Protein AF-A0A452RGY3-F1 (afdb_monomer_lite)

Structure (mmCIF, N/CA/C/O backbone):
data_AF-A0A452RGY3-F1
#
_entry.id   AF-A0A452RGY3-F1
#
loop_
_atom_site.group_PDB
_atom_site.id
_atom_site.type_symbol
_atom_site.label_atom_id
_atom_site.label_alt_id
_atom_site.label_comp_id
_atom_site.label_asym_id
_atom_site.label_entity_id
_atom_site.label_seq_id
_atom_site.pdbx_PDB_ins_code
_atom_site.Cartn_x
_atom_site.Cartn_y
_atom_site.Cartn_z
_atom_site.occupancy
_atom_site.B_iso_or_equiv
_atom_site.auth_seq_id
_atom_site.auth_comp_id
_atom_site.auth_asym_id
_atom_site.auth_atom_id
_atom_site.pdbx_PDB_model_num
ATOM 1 N N . GLN A 1 1 ? 30.856 0.165 -19.498 1.00 47.06 1 GLN A N 1
ATOM 2 C CA . GLN A 1 1 ? 30.185 1.259 -18.761 1.00 47.06 1 GLN A CA 1
ATOM 3 C C . GLN A 1 1 ? 28.660 1.082 -18.684 1.00 47.06 1 GLN A C 1
ATOM 5 O O . GLN A 1 1 ? 28.134 1.221 -17.591 1.00 47.06 1 GLN A O 1
ATOM 10 N N . ALA A 1 2 ? 27.947 0.665 -19.744 1.00 47.44 2 ALA A N 1
ATOM 11 C CA . ALA A 1 2 ? 26.484 0.455 -19.688 1.00 47.44 2 ALA A CA 1
ATOM 12 C C . ALA A 1 2 ? 26.002 -0.658 -18.718 1.00 47.44 2 ALA A C 1
ATOM 14 O O . ALA A 1 2 ? 25.021 -0.466 -18.007 1.00 47.44 2 ALA A O 1
ATOM 15 N N . LYS A 1 3 ? 26.720 -1.792 -18.615 1.00 45.31 3 LYS A N 1
ATOM 16 C CA . LYS A 1 3 ? 26.399 -2.868 -17.644 1.00 45.31 3 LYS A CA 1
ATOM 17 C C . LYS A 1 3 ? 26.509 -2.417 -16.181 1.00 45.31 3 LYS A C 1
ATOM 19 O O . LYS A 1 3 ? 25.744 -2.870 -15.339 1.00 45.31 3 LYS A O 1
ATOM 24 N N . THR A 1 4 ? 27.448 -1.521 -15.886 1.00 49.28 4 THR A N 1
ATOM 25 C CA . THR A 1 4 ? 27.692 -1.009 -14.532 1.00 49.28 4 THR A CA 1
ATOM 26 C C . THR A 1 4 ? 26.588 -0.039 -14.100 1.00 49.28 4 THR A C 1
ATOM 28 O O . THR A 1 4 ? 26.144 -0.099 -12.961 1.00 49.28 4 THR A O 1
ATOM 31 N N . ALA A 1 5 ? 26.081 0.784 -15.026 1.00 51.59 5 ALA A N 1
ATOM 32 C CA . ALA A 1 5 ? 24.964 1.697 -14.775 1.00 51.59 5 ALA A CA 1
ATOM 33 C C . ALA A 1 5 ? 23.624 0.959 -14.568 1.00 51.59 5 ALA A C 1
ATOM 35 O O . ALA A 1 5 ? 22.873 1.302 -13.662 1.00 51.59 5 ALA A O 1
ATOM 36 N N . GLN A 1 6 ? 23.353 -0.104 -15.340 1.00 51.44 6 GLN A N 1
ATOM 37 C CA . GLN A 1 6 ? 22.167 -0.955 -15.138 1.00 51.44 6 GLN A CA 1
ATOM 38 C C . GLN A 1 6 ? 22.190 -1.693 -13.794 1.00 51.44 6 GLN A C 1
ATOM 40 O O . GLN A 1 6 ? 21.166 -1.792 -13.126 1.00 51.44 6 GLN A O 1
ATOM 45 N N . SER A 1 7 ? 23.362 -2.186 -13.380 1.00 52.59 7 SER A N 1
ATOM 46 C CA . SER A 1 7 ? 23.523 -2.837 -12.077 1.00 52.59 7 SER A CA 1
ATOM 47 C C . SER A 1 7 ? 23.377 -1.861 -10.905 1.00 52.59 7 SER A C 1
ATOM 49 O O . SER A 1 7 ? 22.951 -2.286 -9.837 1.00 52.59 7 SER A O 1
ATOM 51 N N . GLY A 1 8 ? 23.734 -0.585 -11.094 1.00 55.56 8 GLY A N 1
ATOM 52 C CA . GLY A 1 8 ? 23.538 0.471 -10.098 1.00 55.56 8 GLY A CA 1
ATOM 53 C C . GLY A 1 8 ? 22.064 0.834 -9.920 1.00 55.56 8 GLY A C 1
ATOM 54 O O . GLY A 1 8 ? 21.580 0.843 -8.798 1.00 55.56 8 GLY A O 1
ATOM 55 N N . ALA A 1 9 ? 21.328 1.014 -11.022 1.00 58.34 9 ALA A N 1
ATOM 56 C CA . ALA A 1 9 ? 19.897 1.331 -10.978 1.00 58.34 9 ALA A CA 1
ATOM 57 C C . ALA A 1 9 ? 19.040 0.194 -10.383 1.00 58.34 9 ALA A C 1
ATOM 59 O O . ALA A 1 9 ? 18.080 0.454 -9.668 1.00 58.34 9 ALA A O 1
ATOM 60 N N . LEU A 1 10 ? 19.398 -1.071 -10.637 1.00 57.03 10 LEU A N 1
ATOM 61 C CA . LEU A 1 10 ? 18.739 -2.227 -10.008 1.00 57.03 10 LEU A CA 1
ATOM 62 C C . LEU A 1 10 ? 19.031 -2.335 -8.503 1.00 57.03 10 LEU A C 1
ATOM 64 O O . LEU A 1 10 ? 18.173 -2.800 -7.756 1.00 57.03 10 LEU A O 1
ATOM 68 N N . ARG A 1 11 ? 20.223 -1.914 -8.059 1.00 62.19 11 ARG A N 1
ATOM 69 C CA . ARG A 1 11 ? 20.573 -1.855 -6.632 1.00 62.19 11 ARG A CA 1
ATOM 70 C C . ARG A 1 11 ? 19.780 -0.774 -5.904 1.00 62.19 11 ARG A C 1
ATOM 72 O O . ARG A 1 11 ? 19.218 -1.076 -4.862 1.00 62.19 11 ARG A O 1
ATOM 79 N N . ASP A 1 12 ? 19.669 0.413 -6.498 1.00 70.44 12 ASP A N 1
ATOM 80 C CA . ASP A 1 12 ? 18.907 1.538 -5.934 1.00 70.44 12 ASP A CA 1
ATOM 81 C C . ASP A 1 12 ? 17.432 1.173 -5.711 1.00 70.44 12 ASP A C 1
ATOM 83 O O . ASP A 1 12 ? 16.891 1.372 -4.630 1.00 70.44 12 ASP A O 1
ATOM 87 N N . VAL A 1 13 ? 16.790 0.544 -6.702 1.00 73.56 13 VAL A N 1
ATOM 88 C CA . VAL A 1 13 ? 15.379 0.129 -6.593 1.00 73.56 13 VAL A CA 1
ATOM 89 C C . VAL A 1 13 ? 15.190 -0.976 -5.545 1.00 73.56 13 VAL A C 1
ATOM 91 O O . VAL A 1 13 ? 14.201 -0.979 -4.817 1.00 73.56 13 VAL A O 1
ATOM 94 N N . SER A 1 14 ? 16.139 -1.910 -5.433 1.00 72.88 14 SER A N 1
ATOM 95 C CA . SER A 1 14 ? 16.078 -2.988 -4.437 1.00 72.88 14 SER A CA 1
ATOM 96 C C . SER A 1 14 ? 16.301 -2.489 -3.004 1.00 72.88 14 SER A C 1
ATOM 98 O O . SER A 1 14 ? 15.717 -3.042 -2.069 1.00 72.88 14 SER A O 1
ATOM 100 N N . GLU A 1 15 ? 17.156 -1.484 -2.817 1.00 80.69 15 GLU A N 1
ATOM 101 C CA . GLU A 1 15 ? 17.433 -0.869 -1.514 1.00 80.69 15 GLU A CA 1
ATOM 102 C C . GLU A 1 15 ? 16.273 0.037 -1.070 1.00 80.69 15 GLU A C 1
ATOM 104 O O . GLU A 1 15 ? 15.850 -0.045 0.085 1.00 80.69 15 GLU A O 1
ATOM 109 N N . GLU A 1 16 ? 15.688 0.811 -1.991 1.00 79.75 16 GLU A N 1
ATOM 110 C CA . GLU A 1 16 ? 14.479 1.614 -1.751 1.00 79.75 16 GLU A CA 1
ATOM 111 C C . GLU A 1 16 ? 13.291 0.724 -1.360 1.00 79.75 16 GLU A C 1
ATOM 113 O O . GLU A 1 16 ? 12.588 0.986 -0.384 1.00 79.75 16 GLU A O 1
ATOM 118 N N . LEU A 1 17 ? 13.119 -0.396 -2.064 1.00 77.31 17 LEU A N 1
ATOM 119 C CA . LEU A 1 17 ? 12.077 -1.364 -1.754 1.00 77.31 17 LEU A CA 1
ATOM 120 C C . LEU A 1 17 ? 12.266 -2.008 -0.373 1.00 77.31 17 LEU A C 1
ATOM 122 O O . LEU A 1 17 ? 11.305 -2.203 0.371 1.00 77.31 17 LEU A O 1
ATOM 126 N N . SER A 1 18 ? 13.508 -2.334 -0.018 1.00 80.62 18 SER A N 1
ATOM 127 C CA . SER A 1 18 ? 13.811 -2.906 1.296 1.00 80.62 18 SER A CA 1
ATOM 128 C C . SER A 1 18 ? 13.480 -1.915 2.414 1.00 80.62 18 SER A C 1
ATOM 130 O O . SER A 1 18 ? 12.874 -2.307 3.406 1.00 80.62 18 SER A O 1
ATOM 132 N N . ARG A 1 19 ? 13.775 -0.621 2.216 1.00 85.94 19 ARG A N 1
ATOM 133 C CA . ARG A 1 19 ? 13.362 0.453 3.134 1.00 85.94 19 ARG A CA 1
ATOM 134 C C . ARG A 1 19 ? 11.849 0.578 3.252 1.00 85.94 19 ARG A C 1
ATOM 136 O O . ARG A 1 19 ? 11.353 0.677 4.365 1.00 85.94 19 ARG A O 1
ATOM 143 N N . GLN A 1 20 ? 11.120 0.541 2.138 1.00 82.44 20 GLN A N 1
ATOM 144 C CA . GLN A 1 20 ? 9.656 0.620 2.164 1.00 82.44 20 GLN A CA 1
ATOM 145 C C . GLN A 1 20 ? 9.030 -0.559 2.915 1.00 82.44 20 GLN A C 1
ATOM 147 O O . GLN A 1 20 ? 8.103 -0.367 3.695 1.00 82.44 20 GLN A O 1
ATOM 152 N N . LEU A 1 21 ? 9.548 -1.776 2.731 1.00 82.44 21 LEU A N 1
ATOM 153 C CA . LEU A 1 21 ? 9.080 -2.951 3.471 1.00 82.44 21 LEU A CA 1
ATOM 154 C C . LEU A 1 21 ? 9.409 -2.862 4.966 1.00 82.44 21 LEU A C 1
ATOM 156 O O . LEU A 1 21 ? 8.594 -3.257 5.799 1.00 82.44 21 LEU A O 1
ATOM 160 N N . GLU A 1 22 ? 10.578 -2.329 5.310 1.00 83.62 22 GLU A N 1
ATOM 161 C CA . GLU A 1 22 ? 10.997 -2.156 6.698 1.00 83.62 22 GLU A CA 1
ATOM 162 C C . GLU A 1 22 ? 10.196 -1.059 7.417 1.00 83.62 22 GLU A C 1
ATOM 164 O O . GLU A 1 22 ? 9.826 -1.251 8.573 1.00 83.62 22 GLU A O 1
ATOM 169 N N . ASP A 1 23 ? 9.808 0.018 6.728 1.00 85.50 23 ASP A N 1
ATOM 170 C CA . ASP A 1 23 ? 8.899 1.046 7.259 1.00 85.50 23 ASP A CA 1
ATOM 171 C C . ASP A 1 23 ? 7.495 0.486 7.542 1.00 85.50 23 ASP A C 1
ATOM 173 O O . ASP A 1 23 ? 6.901 0.794 8.578 1.00 85.50 23 ASP A O 1
ATOM 177 N N . ILE A 1 24 ? 6.972 -0.386 6.672 1.00 80.81 24 ILE A N 1
ATOM 178 C CA . ILE A 1 24 ? 5.679 -1.063 6.888 1.00 80.81 24 ILE A CA 1
ATOM 179 C C . ILE A 1 24 ? 5.753 -1.958 8.122 1.00 80.81 24 ILE A C 1
ATOM 181 O O . ILE A 1 24 ? 4.893 -1.903 9.001 1.00 80.81 24 ILE A O 1
ATOM 185 N N . LEU A 1 25 ? 6.802 -2.773 8.212 1.00 81.00 25 LEU A N 1
ATOM 186 C CA . LEU A 1 25 ? 7.008 -3.652 9.357 1.00 81.00 25 LEU A CA 1
ATOM 187 C C . LEU A 1 25 ? 7.224 -2.842 10.643 1.00 81.00 25 LEU A C 1
ATOM 189 O O . LEU A 1 25 ? 6.670 -3.189 11.679 1.00 81.00 25 LEU A O 1
ATOM 193 N N . SER A 1 26 ? 7.956 -1.729 10.593 1.00 82.38 26 SER A N 1
ATOM 194 C CA . SER A 1 26 ? 8.182 -0.864 11.755 1.00 82.38 26 SER A CA 1
ATOM 195 C C . SER A 1 26 ? 6.893 -0.187 12.235 1.00 82.38 26 SER A C 1
ATOM 197 O O . SER A 1 26 ? 6.599 -0.192 13.429 1.00 82.38 26 SER A O 1
ATOM 199 N N . THR A 1 27 ? 6.074 0.320 11.312 1.00 80.25 27 THR A N 1
ATOM 200 C CA . THR A 1 27 ? 4.836 1.049 11.636 1.00 80.25 27 THR A CA 1
ATOM 201 C C . THR A 1 27 ? 3.789 0.155 12.302 1.00 80.25 27 THR A C 1
ATOM 203 O O . THR A 1 27 ? 3.041 0.621 13.157 1.00 80.25 27 THR A O 1
ATOM 206 N N . TYR A 1 28 ? 3.748 -1.133 11.947 1.00 69.44 28 TYR A N 1
ATOM 207 C CA . TYR A 1 28 ? 2.669 -2.030 12.370 1.00 69.44 28 TYR A CA 1
ATOM 208 C C . TYR A 1 28 ? 3.110 -3.213 13.251 1.00 69.44 28 TYR A C 1
ATOM 210 O O . TYR A 1 28 ? 2.257 -3.836 13.881 1.00 69.44 28 TYR A O 1
ATOM 218 N N . CYS A 1 29 ? 4.407 -3.539 13.351 1.00 65.19 29 CYS A N 1
ATOM 219 C CA . CYS A 1 29 ? 4.897 -4.610 14.237 1.00 65.19 29 CYS A CA 1
ATOM 220 C C . CYS A 1 29 ? 5.404 -4.118 15.603 1.00 65.19 29 CYS A C 1
ATOM 222 O O . CYS A 1 29 ? 5.557 -4.940 16.507 1.00 65.19 29 CYS A O 1
ATOM 224 N N . VAL A 1 30 ? 5.645 -2.815 15.799 1.00 58.59 30 VAL A N 1
ATOM 225 C CA . VAL A 1 30 ? 6.186 -2.294 17.073 1.00 58.59 30 VAL A CA 1
ATOM 226 C C . VAL A 1 30 ? 5.147 -2.319 18.210 1.00 58.59 30 VAL A C 1
ATOM 228 O O . VAL A 1 30 ? 5.522 -2.486 19.372 1.00 58.59 30 VAL A O 1
ATOM 231 N N . ASP A 1 31 ? 3.849 -2.297 17.897 1.00 52.19 31 ASP A N 1
ATOM 232 C CA . ASP A 1 31 ? 2.783 -2.274 18.912 1.00 52.19 31 ASP A CA 1
ATOM 233 C C . ASP A 1 31 ? 2.404 -3.658 19.479 1.00 52.19 31 ASP A C 1
ATOM 235 O O . ASP A 1 31 ? 1.754 -3.743 20.522 1.00 52.19 31 ASP A O 1
ATOM 239 N N . ASN A 1 32 ? 2.847 -4.761 18.862 1.00 53.22 32 ASN A N 1
ATOM 240 C CA . ASN A 1 32 ? 2.452 -6.118 19.275 1.00 53.22 32 ASN A CA 1
ATOM 241 C C . ASN A 1 32 ? 3.209 -6.675 20.497 1.00 53.22 32 ASN A C 1
ATOM 243 O O . ASN A 1 32 ? 2.868 -7.753 20.978 1.00 53.22 32 ASN A O 1
ATOM 247 N N . ASN A 1 33 ? 4.204 -5.961 21.038 1.00 48.12 33 ASN A N 1
ATOM 248 C CA . ASN A 1 33 ? 4.984 -6.424 22.199 1.00 48.12 33 ASN A CA 1
ATOM 249 C C . ASN A 1 33 ? 4.502 -5.879 23.560 1.00 48.12 33 ASN A C 1
ATOM 251 O O . ASN A 1 33 ? 5.133 -6.148 24.582 1.00 48.12 33 ASN A O 1
ATOM 255 N N . GLN A 1 34 ? 3.381 -5.148 23.610 1.00 49.19 34 GLN A N 1
ATOM 256 C CA . GLN A 1 34 ? 2.723 -4.721 24.858 1.00 49.19 34 GLN A CA 1
ATOM 257 C C . GLN A 1 34 ? 1.298 -5.290 24.975 1.00 49.19 34 GLN A C 1
ATOM 259 O O . GLN A 1 34 ? 0.340 -4.581 25.260 1.00 49.19 34 GLN A O 1
ATOM 264 N N . GLY A 1 35 ? 1.146 -6.598 24.777 1.00 40.09 35 GLY A N 1
ATOM 265 C CA . GLY A 1 35 ? -0.058 -7.351 25.137 1.00 40.09 35 GLY A CA 1
ATOM 266 C C . GLY A 1 35 ? 0.353 -8.598 25.913 1.00 40.09 35 GLY A C 1
ATOM 267 O O . GLY A 1 35 ? 1.206 -9.343 25.449 1.00 40.09 35 GLY A O 1
ATOM 268 N N . GLY A 1 36 ? -0.174 -8.763 27.128 1.00 34.62 36 GLY A N 1
ATOM 269 C CA . GLY A 1 36 ? 0.220 -9.785 28.106 1.00 34.62 36 GLY A CA 1
ATOM 270 C C . GLY A 1 36 ? 0.074 -11.253 27.658 1.00 34.62 36 GLY A C 1
ATOM 271 O O . GLY A 1 36 ? -0.388 -11.534 26.556 1.00 34.62 36 GLY A O 1
ATOM 272 N N . PRO A 1 37 ? 0.499 -12.197 28.523 1.00 47.12 37 PRO A N 1
ATOM 273 C CA . PRO A 1 37 ? 0.736 -13.592 28.166 1.00 47.12 37 PRO A CA 1
ATOM 274 C C . PRO A 1 37 ? -0.542 -14.287 27.696 1.00 47.12 37 PRO A C 1
ATOM 276 O O . PRO A 1 37 ? -1.615 -14.082 28.258 1.00 47.12 37 PRO A O 1
ATOM 279 N N . GLY A 1 38 ? -0.373 -15.090 26.647 1.00 49.44 38 GLY A N 1
ATOM 280 C CA . GLY A 1 38 ? -1.444 -15.641 25.837 1.00 49.44 38 GLY A CA 1
ATOM 281 C C . GLY A 1 38 ? -2.469 -16.495 26.573 1.00 49.44 38 GLY A C 1
ATOM 282 O O . GLY A 1 38 ? -2.171 -17.193 27.541 1.00 49.44 38 GLY A O 1
ATOM 283 N N . GLU A 1 39 ? -3.666 -16.493 26.000 1.00 37.72 39 GLU A N 1
ATOM 284 C CA . GLU A 1 39 ? -4.577 -17.623 26.067 1.00 37.72 39 GLU A CA 1
ATOM 285 C C . GLU A 1 39 ? -4.701 -18.207 24.658 1.00 37.72 39 GLU A C 1
ATOM 287 O O . GLU A 1 39 ? -5.302 -17.623 23.757 1.00 37.72 39 GLU A O 1
ATOM 292 N N . ASP A 1 40 ? -4.074 -19.371 24.487 1.00 45.34 40 ASP A N 1
ATOM 293 C CA . ASP A 1 40 ? -4.486 -20.383 23.522 1.00 45.34 40 ASP A CA 1
ATOM 294 C C . ASP A 1 40 ? -5.960 -20.727 23.774 1.00 45.34 40 ASP A C 1
ATOM 296 O O . ASP A 1 40 ? -6.342 -21.068 24.894 1.00 45.34 40 ASP A O 1
ATOM 300 N N . GLY A 1 41 ? -6.787 -20.675 22.732 1.00 36.53 41 GLY A N 1
ATOM 301 C CA . GLY A 1 41 ? -8.192 -21.059 22.850 1.00 36.53 41 GLY A CA 1
ATOM 302 C C . GLY A 1 41 ? -9.078 -20.538 21.730 1.00 36.53 41 GLY A C 1
ATOM 303 O O . GLY A 1 41 ? -10.115 -19.938 21.994 1.00 36.53 41 GLY A O 1
ATOM 304 N N . ALA A 1 42 ? -8.688 -20.756 20.473 1.00 45.56 42 ALA A N 1
ATOM 305 C CA . ALA A 1 42 ? -9.602 -20.579 19.353 1.00 45.56 42 ALA A CA 1
ATOM 306 C C . ALA A 1 42 ? -10.725 -21.626 19.448 1.00 45.56 42 ALA A C 1
ATOM 308 O O . ALA A 1 42 ? -10.539 -22.790 19.091 1.00 45.56 42 ALA A O 1
ATOM 309 N N . GLN A 1 43 ? -11.892 -21.208 19.930 1.00 40.06 43 GLN A N 1
ATOM 310 C CA . GLN A 1 43 ? -13.138 -21.941 19.757 1.00 40.06 43 GLN A CA 1
ATOM 311 C C . GLN A 1 43 ? -14.191 -20.961 19.235 1.00 40.06 43 GLN A C 1
ATOM 313 O O . GLN A 1 43 ? -14.502 -19.960 19.881 1.00 40.06 43 GLN A O 1
ATOM 318 N N . GLU A 1 44 ? -14.664 -21.222 18.013 1.00 45.12 44 GLU A N 1
ATOM 319 C CA . GLU A 1 44 ? -15.737 -20.478 17.349 1.00 45.12 44 GLU A CA 1
ATOM 320 C C . GLU A 1 44 ? -16.969 -20.341 18.259 1.00 45.12 44 GLU A C 1
ATOM 322 O O . GLU A 1 44 ? -17.382 -21.332 18.871 1.00 45.12 44 GLU A O 1
ATOM 327 N N . PRO A 1 45 ? -17.625 -19.168 18.314 1.00 41.34 45 PRO A N 1
ATOM 328 C CA . PRO A 1 45 ? -18.944 -19.075 18.904 1.00 41.34 45 PRO A CA 1
ATOM 329 C C . PRO A 1 45 ? -20.000 -19.395 17.838 1.00 41.34 45 PRO A C 1
ATOM 331 O O . PRO A 1 45 ? -20.262 -18.601 16.934 1.00 41.34 45 PRO A O 1
ATOM 334 N N . GLU A 1 46 ? -20.639 -20.556 17.978 1.00 40.00 46 GLU A N 1
ATOM 335 C CA . GLU A 1 46 ? -21.943 -20.820 17.364 1.00 40.00 46 GLU A CA 1
ATOM 336 C C . GLU A 1 46 ? -23.001 -19.797 17.840 1.00 40.00 46 GLU A C 1
ATOM 338 O O . GLU A 1 46 ? -22.929 -19.287 18.967 1.00 40.00 46 GLU A O 1
ATOM 343 N N . PRO A 1 47 ? -24.007 -19.482 17.004 1.00 45.56 47 PRO A N 1
ATOM 344 C CA . PRO A 1 47 ? -24.996 -18.455 17.304 1.00 45.56 47 PRO A CA 1
ATOM 345 C C . PRO A 1 47 ? -25.987 -18.921 18.387 1.00 45.56 47 PRO A C 1
ATOM 347 O O . PRO A 1 47 ? -26.435 -20.070 18.365 1.00 45.56 47 PRO A O 1
ATOM 350 N N . PRO A 1 48 ? -26.418 -18.045 19.317 1.00 43.75 48 PRO A N 1
ATOM 351 C CA . PRO A 1 48 ? -27.411 -18.429 20.304 1.00 43.75 48 PRO A CA 1
ATOM 352 C C . PRO A 1 48 ? -28.794 -18.519 19.650 1.00 43.75 48 PRO A C 1
ATOM 354 O O . PRO A 1 48 ? -29.304 -17.560 19.065 1.00 43.75 48 PRO A O 1
ATOM 357 N N . VAL A 1 49 ? -29.404 -19.693 19.793 1.00 39.00 49 VAL A N 1
ATOM 358 C CA . VAL A 1 49 ? -30.794 -19.981 19.440 1.00 39.00 49 VAL A CA 1
ATOM 359 C C . VAL A 1 49 ? -31.713 -19.048 20.227 1.00 39.00 49 VAL A C 1
ATOM 361 O O . VAL A 1 49 ? -31.787 -19.086 21.456 1.00 39.00 49 VAL A O 1
ATOM 364 N N . VAL A 1 50 ? -32.422 -18.200 19.488 1.00 43.88 50 VAL A N 1
ATOM 365 C CA . VAL A 1 50 ? -33.542 -17.398 19.974 1.00 43.88 50 VAL A CA 1
ATOM 366 C C . VAL A 1 50 ? -34.680 -18.349 20.327 1.00 43.88 50 VAL A C 1
ATOM 368 O O . VAL A 1 50 ? -35.304 -18.915 19.434 1.00 43.88 50 VAL A O 1
ATOM 371 N N . ASN A 1 51 ? -34.983 -18.487 21.616 1.00 35.16 51 ASN A N 1
ATOM 372 C CA . ASN A 1 51 ? -36.310 -18.904 22.049 1.00 35.16 51 ASN A CA 1
ATOM 373 C C . ASN A 1 51 ? -37.019 -17.674 22.604 1.00 35.16 51 ASN A C 1
ATOM 375 O O . ASN A 1 51 ? -36.645 -17.117 23.636 1.00 35.16 51 ASN A O 1
ATOM 379 N N . GLY A 1 52 ? -37.977 -17.198 21.814 1.00 39.78 52 GLY A N 1
ATOM 380 C CA . GLY A 1 52 ? -38.801 -16.055 22.135 1.00 39.78 52 GLY A CA 1
ATOM 381 C C . GLY A 1 52 ? -39.950 -16.445 23.046 1.00 39.78 52 GLY A C 1
ATOM 382 O O . GLY A 1 52 ? -40.632 -17.430 22.799 1.00 39.78 52 GLY A O 1
ATOM 383 N N . GLU A 1 53 ? -40.223 -15.583 24.014 1.00 34.12 53 GLU A N 1
ATOM 384 C CA . GLU A 1 53 ? -41.577 -15.359 24.496 1.00 34.12 53 GLU A CA 1
ATOM 385 C C . GLU A 1 53 ? -41.795 -13.846 24.516 1.00 34.12 53 GLU A C 1
ATOM 387 O O . GLU A 1 53 ? -41.134 -13.085 25.225 1.00 34.12 53 GLU A O 1
ATOM 392 N N . LYS A 1 54 ? -42.681 -13.407 23.625 1.00 36.34 54 LYS A N 1
ATOM 393 C CA . LYS A 1 54 ? -43.266 -12.071 23.579 1.00 36.34 54 LYS A CA 1
ATOM 394 C C . LYS A 1 54 ? -44.749 -12.248 23.882 1.00 36.34 54 LYS A C 1
ATOM 396 O O . LYS A 1 54 ? -45.312 -13.259 23.482 1.00 36.34 54 LYS A O 1
ATOM 401 N N . GLU A 1 55 ? -45.317 -11.201 24.479 1.00 35.94 55 GLU A N 1
ATOM 402 C CA . GLU A 1 55 ? -46.724 -10.935 24.832 1.00 35.94 55 GLU A CA 1
ATOM 403 C C . GLU A 1 55 ? -46.935 -10.905 26.355 1.00 35.94 55 GLU A C 1
ATOM 405 O O . GLU A 1 55 ? -46.441 -11.759 27.068 1.00 35.94 55 GLU A O 1
ATOM 410 N N . THR A 1 56 ? -47.615 -9.934 26.964 1.00 30.03 56 THR A N 1
ATOM 411 C CA . THR A 1 56 ? -48.416 -8.807 26.468 1.00 30.03 56 THR A CA 1
ATOM 412 C C . THR A 1 56 ? -48.537 -7.745 27.569 1.00 30.03 56 THR A C 1
ATOM 414 O O . THR A 1 56 ? -48.402 -7.998 28.761 1.00 30.03 56 THR A O 1
ATOM 417 N N . SER A 1 57 ? -48.805 -6.524 27.124 1.00 39.84 57 SER A N 1
ATOM 418 C CA . SER A 1 57 ? -49.211 -5.342 27.885 1.00 39.84 57 SER A CA 1
ATOM 419 C C . SER A 1 57 ? -50.464 -5.527 28.759 1.00 39.84 57 SER A C 1
ATOM 421 O O . SER A 1 57 ? -51.447 -6.064 28.251 1.00 39.84 57 SER A O 1
ATOM 423 N N . LYS A 1 58 ? -50.488 -4.918 29.960 1.00 36.28 58 LYS A N 1
ATOM 424 C CA . LYS A 1 58 ? -51.534 -4.011 30.522 1.00 36.28 58 LYS A CA 1
ATOM 425 C C . LYS A 1 58 ? -51.591 -4.068 32.062 1.00 36.28 58 LYS A C 1
ATOM 427 O O . LYS A 1 58 ? -51.531 -5.145 32.634 1.00 36.28 58 LYS A O 1
ATOM 432 N N . GLY A 1 59 ? -51.816 -2.907 32.689 1.00 30.28 59 GLY A N 1
ATOM 433 C CA . GLY A 1 59 ? -52.166 -2.741 34.114 1.00 30.28 59 GLY A CA 1
ATOM 434 C C . GLY A 1 59 ? -51.288 -1.686 34.794 1.00 30.28 59 GLY A C 1
ATOM 435 O O . GLY A 1 59 ? -50.201 -2.007 35.246 1.00 30.28 59 GLY A O 1
ATOM 436 N N . GLU A 1 60 ? -51.568 -0.401 34.565 1.00 34.44 60 GLU A N 1
ATOM 437 C CA . GLU A 1 60 ? -52.150 0.554 35.537 1.00 34.44 60 GLU A CA 1
ATOM 438 C C . GLU A 1 60 ? -51.161 1.137 36.577 1.00 34.44 60 GLU A C 1
ATOM 440 O O . GLU A 1 60 ? -50.361 0.410 37.160 1.00 34.44 60 GLU A O 1
ATOM 445 N N . PRO A 1 61 ? -51.195 2.465 36.819 1.00 39.91 61 PRO A N 1
ATOM 446 C CA . PRO A 1 61 ? -50.302 3.131 37.758 1.00 39.91 61 PRO A CA 1
ATOM 447 C C . PRO A 1 61 ? -50.824 2.982 39.194 1.00 39.91 61 PRO A C 1
ATOM 449 O O . PRO A 1 61 ? -51.823 3.591 39.578 1.00 39.91 61 PRO A O 1
ATOM 452 N N . GLY A 1 62 ? -50.122 2.186 40.001 1.00 31.80 62 GLY A N 1
ATOM 453 C CA . GLY A 1 62 ? -50.331 2.109 41.445 1.00 31.80 62 GLY A CA 1
ATOM 454 C C . GLY A 1 62 ? -49.957 3.429 42.116 1.00 31.80 62 GLY A C 1
ATOM 455 O O . GLY A 1 62 ? -48.792 3.816 42.168 1.00 31.80 62 GLY A O 1
ATOM 456 N N . THR A 1 63 ? -50.976 4.133 42.590 1.00 39.59 63 THR A N 1
ATOM 457 C CA . THR A 1 63 ? -50.903 5.313 43.448 1.00 39.59 63 THR A CA 1
ATOM 458 C C . THR A 1 63 ? -50.566 4.855 44.867 1.00 39.59 63 THR A C 1
ATOM 460 O O . THR A 1 63 ? -51.448 4.420 45.599 1.00 39.59 63 THR A O 1
ATOM 463 N N . ASP A 1 64 ? -49.302 4.961 45.277 1.00 34.69 64 ASP A N 1
ATOM 464 C CA . ASP A 1 64 ? -48.932 4.803 46.687 1.00 34.69 64 ASP A CA 1
ATOM 465 C C . ASP A 1 64 ? -49.127 6.141 47.415 1.00 34.69 64 ASP A C 1
ATOM 467 O O . ASP A 1 64 ? -48.208 6.939 47.613 1.00 34.69 64 ASP A O 1
ATOM 471 N N . GLU A 1 65 ? -50.381 6.392 47.805 1.00 35.16 65 GLU A N 1
ATOM 472 C CA . GLU A 1 65 ? -50.706 7.312 48.892 1.00 35.16 65 GLU A CA 1
ATOM 473 C C . GLU A 1 65 ? -50.040 6.799 50.178 1.00 35.16 65 GLU A C 1
ATOM 475 O O . GLU A 1 65 ? -50.524 5.873 50.833 1.00 35.16 65 GLU A O 1
ATOM 480 N N . ILE A 1 66 ? -48.952 7.449 50.594 1.00 40.75 66 ILE A N 1
ATOM 481 C CA . ILE A 1 66 ? -48.473 7.383 51.976 1.00 40.75 66 ILE A CA 1
ATOM 482 C C . ILE A 1 66 ? -49.516 8.107 52.834 1.00 40.75 66 ILE A C 1
ATOM 484 O O . ILE A 1 66 ? -49.413 9.302 53.114 1.00 40.75 66 ILE A O 1
ATOM 488 N N . ARG A 1 67 ? -50.559 7.380 53.243 1.00 36.94 67 ARG A N 1
ATOM 489 C CA . ARG A 1 67 ? -51.434 7.810 54.331 1.00 36.94 67 ARG A CA 1
ATOM 490 C C . ARG A 1 67 ? -50.657 7.662 55.627 1.00 36.94 67 ARG A C 1
ATOM 492 O O . ARG A 1 67 ? -50.497 6.566 56.159 1.00 36.94 67 ARG A O 1
ATOM 499 N N . ALA A 1 68 ? -50.169 8.797 56.116 1.00 38.06 68 ALA A N 1
ATOM 500 C CA . ALA A 1 68 ? -49.854 8.983 57.517 1.00 38.06 68 ALA A CA 1
ATOM 501 C C . ALA A 1 68 ? -51.063 8.511 58.338 1.00 38.06 68 ALA A C 1
ATOM 503 O O . ALA A 1 68 ? -52.148 9.086 58.256 1.00 38.06 68 ALA A O 1
ATOM 504 N N . ILE A 1 69 ? -50.888 7.415 59.076 1.00 39.34 69 ILE A N 1
ATOM 505 C CA . ILE A 1 69 ? -51.847 6.983 60.089 1.00 39.34 69 ILE A CA 1
ATOM 506 C C . ILE A 1 69 ? -51.606 7.907 61.274 1.00 39.34 69 ILE A C 1
ATOM 508 O O . ILE A 1 69 ? -50.792 7.623 62.152 1.00 39.34 69 ILE A O 1
ATOM 512 N N . ASP A 1 70 ? -52.241 9.069 61.190 1.00 36.03 70 ASP A N 1
ATOM 513 C CA . ASP A 1 70 ? -52.274 10.053 62.251 1.00 36.03 70 ASP A CA 1
ATOM 514 C C . ASP A 1 70 ? -53.196 9.568 63.375 1.00 36.03 70 ASP A C 1
ATOM 516 O O . ASP A 1 70 ? -54.123 8.772 63.187 1.00 36.03 70 ASP A O 1
ATOM 520 N N . GLU A 1 71 ? -52.843 10.006 64.567 1.00 46.34 71 GLU A N 1
ATOM 521 C CA . GLU A 1 71 ? -53.233 9.492 65.868 1.00 46.34 71 GLU A CA 1
ATOM 522 C C . GLU A 1 71 ? -54.752 9.297 66.043 1.00 46.34 71 GLU A C 1
ATOM 524 O O . GLU A 1 71 ? -55.552 10.233 65.992 1.00 46.34 71 GLU A O 1
ATOM 529 N N . VAL A 1 72 ? -55.168 8.060 66.348 1.00 42.00 72 VAL A N 1
ATOM 530 C CA . VAL A 1 72 ? -56.519 7.784 66.853 1.00 42.00 72 VAL A CA 1
ATOM 531 C C . VAL A 1 72 ? -56.648 8.415 68.236 1.00 42.00 72 VAL A C 1
ATOM 533 O O . VAL A 1 72 ? -56.096 7.933 69.226 1.00 42.00 72 VAL A O 1
ATOM 536 N N . GLY A 1 73 ? -57.402 9.512 68.278 1.00 43.22 73 GLY A N 1
ATOM 537 C CA . GLY A 1 73 ? -57.797 10.220 69.483 1.00 43.22 73 GLY A CA 1
ATOM 538 C C . GLY A 1 73 ? -58.560 9.330 70.463 1.00 43.22 73 GLY A C 1
ATOM 539 O O . GLY A 1 73 ? -59.774 9.157 70.367 1.00 43.22 73 GLY A O 1
ATOM 540 N N . ASP A 1 74 ? -57.859 8.844 71.484 1.00 42.19 74 ASP A N 1
ATOM 541 C CA . ASP A 1 74 ? -58.454 8.275 72.693 1.00 42.19 74 ASP A CA 1
ATOM 542 C C . ASP A 1 74 ? -58.727 9.386 73.719 1.00 42.19 74 ASP A C 1
ATOM 544 O O . ASP A 1 74 ? -58.026 9.545 74.719 1.00 42.19 74 ASP A O 1
ATOM 548 N N . ARG A 1 75 ? -59.726 10.236 73.452 1.00 51.56 75 ARG A N 1
ATOM 549 C CA . ARG A 1 75 ? -60.196 11.215 74.453 1.00 51.56 75 ARG A CA 1
ATOM 550 C C . ARG A 1 75 ? -61.683 11.161 74.784 1.00 51.56 75 ARG A C 1
ATOM 552 O O . ARG A 1 75 ? -62.081 11.845 75.722 1.00 51.56 75 ARG A O 1
ATOM 559 N N . ASP A 1 76 ? -62.491 10.315 74.135 1.00 47.78 76 ASP A N 1
ATOM 560 C CA . ASP A 1 76 ? -63.954 10.344 74.353 1.00 47.78 76 ASP A CA 1
ATOM 561 C C . ASP A 1 76 ? -64.603 9.049 74.883 1.00 47.78 76 ASP A C 1
ATOM 563 O O . ASP A 1 76 ? -65.786 9.033 75.221 1.00 47.78 76 ASP A O 1
ATOM 567 N N . HIS A 1 77 ? -63.838 7.970 75.087 1.00 48.59 77 HIS A N 1
ATOM 568 C CA . HIS A 1 77 ? -64.393 6.690 75.563 1.00 48.59 77 HIS A CA 1
ATOM 569 C C . HIS A 1 77 ? -64.513 6.559 77.094 1.00 48.59 77 HIS A C 1
ATOM 571 O O . HIS A 1 77 ? -65.155 5.626 77.582 1.00 48.59 77 HIS A O 1
ATOM 577 N N . ARG A 1 78 ? -63.977 7.501 77.887 1.00 49.19 78 ARG A N 1
ATOM 578 C CA . ARG A 1 78 ? -64.089 7.437 79.361 1.00 49.19 78 ARG A CA 1
ATOM 579 C C . ARG A 1 78 ? -65.509 7.697 79.884 1.00 49.19 78 ARG A C 1
ATOM 581 O O . ARG A 1 78 ? -65.942 7.039 80.828 1.00 49.19 78 ARG A O 1
ATOM 588 N N . ARG A 1 79 ? -66.263 8.615 79.266 1.00 47.94 79 ARG A N 1
ATOM 589 C CA . ARG A 1 79 ? -67.554 9.113 79.797 1.00 47.94 79 ARG A CA 1
ATOM 590 C C . ARG A 1 79 ? -68.728 8.106 79.733 1.00 47.94 79 ARG A C 1
ATOM 592 O O . ARG A 1 79 ? -69.526 8.076 80.673 1.00 47.94 79 ARG A O 1
ATOM 599 N N . PRO A 1 80 ? -68.877 7.248 78.700 1.00 51.28 80 PRO A N 1
ATOM 600 C CA . PRO A 1 80 ? -69.959 6.250 78.647 1.00 51.28 80 PRO A CA 1
ATOM 601 C C . PRO A 1 80 ? -69.735 5.031 79.558 1.00 51.28 80 PRO A C 1
ATOM 603 O O . PRO A 1 80 ? -70.695 4.379 79.982 1.00 51.28 80 PRO A O 1
ATOM 606 N N . GLN A 1 81 ? -68.476 4.707 79.864 1.00 54.22 81 GLN A N 1
ATOM 607 C CA . GLN A 1 81 ? -68.107 3.510 80.622 1.00 54.22 81 GLN A CA 1
ATOM 608 C C . GLN A 1 81 ? -68.417 3.656 82.122 1.00 54.22 81 GLN A C 1
ATOM 610 O O . GLN A 1 81 ? -68.859 2.696 82.757 1.00 54.22 81 GLN A O 1
ATOM 615 N N . GLU A 1 82 ? -68.272 4.860 82.680 1.00 54.88 82 GLU A N 1
ATOM 616 C CA . GLU A 1 82 ? -68.602 5.157 84.082 1.00 54.88 82 GLU A CA 1
ATOM 617 C C . GLU A 1 82 ? -70.109 5.019 84.364 1.00 54.88 82 GLU A C 1
ATOM 619 O O . GLU A 1 82 ? -70.503 4.414 85.364 1.00 54.88 82 GLU A O 1
ATOM 624 N N . LYS A 1 83 ? -70.970 5.449 83.426 1.00 57.56 83 LYS A N 1
ATOM 625 C CA . LYS A 1 83 ? -72.436 5.302 83.538 1.00 57.56 83 LYS A CA 1
ATOM 626 C C . LYS A 1 83 ? -72.906 3.839 83.517 1.00 57.56 83 LYS A C 1
ATOM 628 O O . LYS A 1 83 ? -73.910 3.518 84.154 1.00 57.56 83 LYS A O 1
ATOM 633 N N . LYS A 1 84 ? -72.208 2.940 82.807 1.00 59.47 84 LYS A N 1
ATOM 634 C CA . LYS A 1 84 ? -72.508 1.491 82.806 1.00 59.47 84 LYS A CA 1
ATOM 635 C C . LYS A 1 84 ? -72.048 0.802 84.096 1.00 59.47 84 LYS A C 1
ATOM 637 O O . LYS A 1 84 ? -72.788 -0.026 84.619 1.00 59.47 84 LYS A O 1
ATOM 642 N N . LYS A 1 85 ? -70.887 1.183 84.641 1.00 62.81 85 LYS A N 1
ATOM 643 C CA . LYS A 1 85 ? -70.374 0.660 85.922 1.00 62.81 85 LYS A CA 1
ATOM 644 C C . LYS A 1 85 ? -71.283 1.035 87.098 1.00 62.81 85 LYS A C 1
ATOM 646 O O . LYS A 1 85 ? -71.636 0.167 87.887 1.00 62.81 85 LYS A O 1
ATOM 651 N N . ALA A 1 86 ? -71.762 2.281 87.146 1.00 67.31 86 ALA A N 1
ATOM 652 C CA . ALA A 1 86 ? -72.696 2.742 88.180 1.00 67.31 86 ALA A CA 1
ATOM 653 C C . ALA A 1 86 ? -74.033 1.969 88.177 1.00 67.31 86 ALA A C 1
ATOM 655 O O . ALA A 1 86 ? -74.555 1.617 89.233 1.00 67.31 86 ALA A O 1
ATOM 656 N N . LYS A 1 87 ? -74.572 1.646 86.991 1.00 73.31 87 LYS A N 1
ATOM 657 C CA . LYS A 1 87 ? -75.799 0.837 86.854 1.00 73.31 87 LYS A CA 1
ATOM 658 C C . LYS A 1 87 ? -75.601 -0.644 87.212 1.00 73.31 87 LYS A C 1
ATOM 660 O O . LYS A 1 87 ? -76.555 -1.273 87.661 1.00 73.31 87 LYS A O 1
ATOM 665 N N . GLY A 1 88 ? -74.406 -1.202 87.004 1.00 76.00 88 GLY A N 1
ATOM 666 C CA . GLY A 1 88 ? -74.059 -2.571 87.412 1.00 76.00 88 GLY A CA 1
ATOM 667 C C . GLY A 1 88 ? -73.966 -2.715 88.932 1.00 76.00 88 GLY A C 1
ATOM 668 O O . GLY A 1 88 ? -74.621 -3.586 89.500 1.00 76.00 88 GLY A O 1
ATOM 669 N N . LEU A 1 89 ? -73.273 -1.775 89.584 1.00 78.94 89 LEU A N 1
ATOM 670 C CA . LEU A 1 89 ? -73.148 -1.716 91.045 1.00 78.94 89 LEU A CA 1
ATOM 671 C C . LEU A 1 89 ? -74.518 -1.654 91.741 1.00 78.94 89 LEU A C 1
ATOM 673 O O . LEU A 1 89 ? -74.750 -2.363 92.713 1.00 78.94 89 LEU A O 1
ATOM 677 N N . GLY A 1 90 ? -75.468 -0.871 91.212 1.00 79.88 90 GLY A N 1
ATOM 678 C CA . GLY A 1 90 ? -76.827 -0.792 91.769 1.00 79.88 90 GLY A CA 1
ATOM 679 C C . GLY A 1 90 ? -77.589 -2.129 91.773 1.00 79.88 90 GLY A C 1
ATOM 680 O O . GLY A 1 90 ? -78.349 -2.410 92.704 1.00 79.88 90 GLY A O 1
ATOM 681 N N . LYS A 1 91 ? -77.366 -2.986 90.765 1.00 86.38 91 LYS A N 1
ATOM 682 C CA . LYS A 1 91 ? -77.964 -4.332 90.702 1.00 86.38 91 LYS A CA 1
ATOM 683 C C . LYS A 1 91 ? -77.313 -5.291 91.700 1.00 86.38 91 LYS A C 1
ATOM 685 O O . LYS A 1 91 ? -78.029 -6.022 92.378 1.00 86.38 91 LYS A O 1
ATOM 690 N N . GLU A 1 92 ? -75.989 -5.251 91.836 1.00 83.75 92 GLU A N 1
ATOM 691 C CA . GLU A 1 92 ? -75.258 -6.060 92.825 1.00 83.75 92 GLU A CA 1
ATOM 692 C C . GLU A 1 92 ? -75.612 -5.686 94.266 1.00 83.75 92 GLU A C 1
ATOM 694 O O . GLU A 1 92 ? -75.819 -6.573 95.090 1.00 83.75 92 GLU A O 1
ATOM 699 N N . ILE A 1 93 ? -75.764 -4.391 94.562 1.00 85.00 93 ILE A N 1
ATOM 700 C CA . ILE A 1 93 ? -76.186 -3.909 95.887 1.00 85.00 93 ILE A CA 1
ATOM 701 C C . ILE A 1 93 ? -77.578 -4.447 96.237 1.00 85.00 93 ILE A C 1
ATOM 703 O O . ILE A 1 93 ? -77.804 -4.899 97.358 1.00 85.00 93 ILE A O 1
ATOM 707 N N . THR A 1 94 ? -78.501 -4.442 95.270 1.00 87.06 94 THR A N 1
ATOM 708 C CA . THR A 1 94 ? -79.862 -4.966 95.468 1.00 87.06 94 THR A CA 1
ATOM 709 C C . THR A 1 94 ? -79.842 -6.477 95.732 1.00 87.06 94 THR A C 1
ATOM 711 O O . THR A 1 94 ? -80.518 -6.949 96.647 1.00 87.06 94 THR A O 1
ATOM 714 N N . LEU A 1 95 ? -79.029 -7.232 94.984 1.00 87.50 95 LEU A N 1
ATOM 715 C CA . LEU A 1 95 ? -78.865 -8.681 95.153 1.00 87.50 95 LEU A CA 1
ATOM 716 C C . LEU A 1 95 ? -78.221 -9.042 96.505 1.00 87.50 95 LEU A C 1
ATOM 718 O O . LEU A 1 95 ? -78.649 -9.984 97.176 1.00 87.50 95 LEU A O 1
ATOM 722 N N . LEU A 1 96 ? -77.225 -8.265 96.938 1.00 86.00 96 LEU A N 1
ATOM 723 C CA . LEU A 1 96 ? -76.599 -8.422 98.249 1.00 86.00 96 LEU A CA 1
ATOM 724 C C . LEU A 1 96 ? -77.613 -8.164 99.369 1.00 86.00 96 LEU A C 1
ATOM 726 O O . LEU A 1 96 ? -77.735 -8.978 100.279 1.00 86.00 96 LEU A O 1
ATOM 730 N N . MET A 1 97 ? -78.393 -7.084 99.267 1.00 87.69 97 MET A N 1
ATOM 731 C CA . MET A 1 97 ? -79.429 -6.745 100.248 1.00 87.69 97 MET A CA 1
ATOM 732 C C . MET A 1 97 ? -80.488 -7.852 100.376 1.00 87.69 97 MET A C 1
ATOM 734 O O . MET A 1 97 ? -80.857 -8.228 101.486 1.00 87.69 97 MET A O 1
ATOM 738 N N . GLN A 1 98 ? -80.939 -8.423 99.251 1.00 86.75 98 GLN A N 1
ATOM 739 C CA . GLN A 1 98 ? -81.859 -9.568 99.247 1.00 86.75 98 GLN A CA 1
ATOM 740 C C . GLN A 1 98 ? -81.262 -10.792 99.957 1.00 86.75 98 GLN A C 1
ATOM 742 O O . GLN A 1 98 ? -81.941 -11.409 100.773 1.00 86.75 98 GLN A O 1
ATOM 747 N N . THR A 1 99 ? -79.983 -11.092 99.715 1.00 85.56 99 THR A N 1
ATOM 748 C CA . THR A 1 99 ? -79.269 -12.218 100.347 1.00 85.56 99 THR A CA 1
ATOM 749 C C . THR A 1 99 ? -79.089 -12.016 101.857 1.00 85.56 99 THR A C 1
ATOM 751 O O . THR A 1 99 ? -79.168 -12.963 102.635 1.00 85.56 99 THR A O 1
ATOM 754 N N . LEU A 1 100 ? -78.876 -10.777 102.308 1.00 87.31 100 LEU A N 1
ATOM 755 C CA . LEU A 1 100 ? -78.761 -10.465 103.736 1.00 87.31 100 LEU A CA 1
ATOM 756 C C . LEU A 1 100 ? -80.114 -10.507 104.454 1.00 87.31 100 LEU A C 1
ATOM 758 O O . LEU A 1 100 ? -80.165 -10.837 105.635 1.00 87.31 100 LEU A O 1
ATOM 762 N N . ASN A 1 101 ? -81.215 -10.205 103.763 1.00 87.94 101 ASN A N 1
ATOM 763 C CA . ASN A 1 101 ? -82.563 -10.283 104.333 1.00 87.94 101 ASN A CA 1
ATOM 764 C C . ASN A 1 101 ? -83.040 -11.723 104.575 1.00 87.94 101 ASN A C 1
ATOM 766 O O . ASN A 1 101 ? -83.902 -11.922 105.425 1.00 87.94 101 ASN A O 1
ATOM 770 N N . THR A 1 102 ? -82.471 -12.716 103.883 1.00 84.19 102 THR A N 1
ATOM 771 C CA . THR A 1 102 ? -82.780 -14.145 104.089 1.00 84.19 102 THR A CA 1
ATOM 772 C C . THR A 1 102 ? -82.042 -14.787 105.268 1.00 84.19 102 THR A C 1
ATOM 774 O O . THR A 1 102 ? -82.310 -15.938 105.596 1.00 84.19 102 THR A O 1
ATOM 777 N N . LEU A 1 103 ? -81.114 -14.068 105.905 1.00 87.62 103 LEU A N 1
ATOM 778 C CA . LEU A 1 103 ? -80.358 -14.543 107.067 1.00 87.62 103 LEU A CA 1
ATOM 779 C C . LEU A 1 103 ? -81.050 -14.073 108.354 1.00 87.62 103 LEU A C 1
ATOM 781 O O . LEU A 1 103 ? -81.489 -12.923 108.440 1.00 87.62 103 LEU A O 1
ATOM 785 N N . SER A 1 104 ? -81.185 -14.957 109.342 1.00 80.31 104 SER A N 1
ATOM 786 C CA . SER A 1 104 ? -82.087 -14.727 110.487 1.00 80.31 104 SER A CA 1
ATOM 787 C C . SER A 1 104 ? -81.373 -14.075 111.665 1.00 80.31 104 SER A C 1
ATOM 789 O O . SER A 1 104 ? -81.975 -13.301 112.409 1.00 80.31 104 SER A O 1
ATOM 791 N N . THR A 1 105 ? -80.078 -14.359 111.817 1.00 87.25 105 THR A N 1
ATOM 792 C CA . THR A 1 105 ? -79.260 -13.848 112.917 1.00 87.25 105 THR A CA 1
ATOM 793 C C . THR A 1 105 ? -78.335 -12.723 112.441 1.00 87.25 105 THR A C 1
ATOM 795 O O . THR A 1 105 ? -77.875 -12.719 111.290 1.00 87.25 105 THR A O 1
ATOM 798 N N . PRO A 1 106 ? -78.064 -11.720 113.293 1.00 84.25 106 PRO A N 1
ATOM 799 C CA . PRO A 1 106 ? -77.108 -10.667 112.966 1.00 84.25 106 PRO A CA 1
ATOM 800 C C . PRO A 1 106 ? -75.694 -11.228 112.731 1.00 84.25 106 PRO A C 1
ATOM 802 O O . PRO A 1 106 ? -74.974 -10.708 111.875 1.00 84.25 106 PRO A O 1
ATOM 805 N N . GLU A 1 107 ? -75.319 -12.322 113.402 1.00 85.94 107 GLU A N 1
ATOM 806 C CA . GLU A 1 107 ? -74.039 -13.011 113.207 1.00 85.94 107 GLU A CA 1
ATOM 807 C C . GLU A 1 107 ? -73.901 -13.627 111.800 1.00 85.94 107 GLU A C 1
ATOM 809 O O . GLU A 1 107 ? -72.845 -13.499 111.176 1.00 85.94 107 GLU A O 1
ATOM 814 N N . GLU A 1 108 ? -74.959 -14.234 111.246 1.00 86.25 108 GLU A N 1
ATOM 815 C CA . GLU A 1 108 ? -74.958 -14.791 109.881 1.00 86.25 108 GLU A CA 1
ATOM 816 C C . GLU A 1 108 ? -74.825 -13.704 108.808 1.00 86.25 108 GLU A C 1
ATOM 818 O O . GLU A 1 108 ? -74.063 -13.862 107.848 1.00 86.25 108 GLU A O 1
ATOM 823 N N . LYS A 1 109 ? -75.532 -12.577 108.973 1.00 87.50 109 LYS A N 1
ATOM 824 C CA . LYS A 1 109 ? -75.434 -11.420 108.063 1.00 87.50 109 LYS A CA 1
ATOM 825 C C . LYS A 1 109 ? -74.023 -10.848 108.045 1.00 87.50 109 LYS A C 1
ATOM 827 O O . LYS A 1 109 ? -73.502 -10.529 106.975 1.00 87.50 109 LYS A O 1
ATOM 832 N N . LEU A 1 110 ? -73.398 -10.754 109.219 1.00 88.12 110 LEU A N 1
ATOM 833 C CA . LEU A 1 110 ? -72.018 -10.309 109.354 1.00 88.12 110 LEU A CA 1
ATOM 834 C C . LEU A 1 110 ? -71.050 -11.288 108.676 1.00 88.12 110 LEU A C 1
ATOM 836 O O . LEU A 1 110 ? -70.213 -10.858 107.887 1.00 88.12 110 LEU A O 1
ATOM 840 N N . ALA A 1 111 ? -71.201 -12.596 108.902 1.00 87.38 111 ALA A N 1
ATOM 841 C CA . ALA A 1 111 ? -70.366 -13.617 108.268 1.00 87.38 111 ALA A CA 1
ATOM 842 C C . ALA A 1 111 ? -70.485 -13.606 106.731 1.00 87.38 111 ALA A C 1
ATOM 844 O O . ALA A 1 111 ? -69.472 -13.685 106.029 1.00 87.38 111 ALA A O 1
ATOM 845 N N . ALA A 1 112 ? -71.699 -13.446 106.192 1.00 88.19 112 ALA A N 1
ATOM 846 C CA . ALA A 1 112 ? -71.938 -13.331 104.753 1.00 88.19 112 ALA A CA 1
ATOM 847 C C . ALA A 1 112 ? -71.309 -12.060 104.151 1.00 88.19 112 ALA A C 1
ATOM 849 O O . ALA A 1 112 ? -70.689 -12.129 103.086 1.00 88.19 112 ALA A O 1
ATOM 850 N N . LEU A 1 113 ? -71.403 -10.918 104.847 1.00 89.56 113 LEU A N 1
ATOM 851 C CA . LEU A 1 113 ? -70.715 -9.680 104.463 1.00 89.56 113 LEU A CA 1
ATOM 852 C C . LEU A 1 113 ? -69.191 -9.840 104.493 1.00 89.56 113 LEU A C 1
ATOM 854 O O . LEU A 1 113 ? -68.526 -9.462 103.530 1.00 89.56 113 LEU A O 1
ATOM 858 N N . CYS A 1 114 ? -68.634 -10.441 105.548 1.00 90.62 114 CYS A N 1
ATOM 859 C CA . CYS A 1 114 ? -67.201 -10.720 105.649 1.00 90.62 114 CYS A CA 1
ATOM 860 C C . CYS A 1 114 ? -66.717 -11.629 104.512 1.00 90.62 114 CYS A C 1
ATOM 862 O O . CYS A 1 114 ? -65.676 -11.353 103.917 1.00 90.62 114 CYS A O 1
ATOM 864 N N . LYS A 1 115 ? -67.488 -12.668 104.157 1.00 92.44 115 LYS A N 1
ATOM 865 C CA . LYS A 1 115 ? -67.185 -13.553 103.025 1.00 92.44 115 LYS A CA 1
ATOM 866 C C . LYS A 1 115 ? -67.203 -12.800 101.695 1.00 92.44 115 LYS A C 1
ATOM 868 O O . LYS A 1 115 ? -66.247 -12.900 100.934 1.00 92.44 115 LYS A O 1
ATOM 873 N N . LYS A 1 116 ? -68.243 -12.000 101.434 1.00 90.94 116 LYS A N 1
ATOM 874 C CA . LYS A 1 116 ? -68.337 -11.189 100.208 1.00 90.94 116 LYS A CA 1
ATOM 875 C C . LYS A 1 116 ? -67.214 -10.165 100.099 1.00 90.94 116 LYS A C 1
ATOM 877 O O . LYS A 1 116 ? -66.656 -9.979 99.022 1.00 90.94 116 LYS A O 1
ATOM 882 N N . TYR A 1 117 ? -66.850 -9.537 101.212 1.00 91.12 117 TYR A N 1
ATOM 883 C CA . TYR A 1 117 ? -65.722 -8.617 101.257 1.00 91.12 117 TYR A CA 1
ATOM 884 C C . TYR A 1 117 ? -64.387 -9.332 100.997 1.00 91.12 117 TYR A C 1
ATOM 886 O O . TYR A 1 117 ? -63.553 -8.805 100.264 1.00 91.12 117 TYR A O 1
ATOM 894 N N . ALA A 1 118 ? -64.195 -10.542 101.534 1.00 93.25 118 ALA A N 1
ATOM 895 C CA . ALA A 1 118 ? -63.012 -11.359 101.269 1.00 93.25 118 ALA A CA 1
ATOM 896 C C . ALA A 1 118 ? -62.911 -11.784 99.791 1.00 93.25 118 ALA A C 1
ATOM 898 O O . ALA A 1 118 ? -61.846 -11.615 99.198 1.00 93.25 118 ALA A O 1
ATOM 899 N N . GLU A 1 119 ? -64.013 -12.250 99.188 1.00 92.94 119 GLU A N 1
ATOM 900 C CA . GLU A 1 119 ? -64.105 -12.580 97.754 1.00 92.94 119 GLU A CA 1
ATOM 901 C C . GLU A 1 119 ? -63.739 -11.368 96.880 1.00 92.94 119 GLU A C 1
ATOM 903 O O . GLU A 1 119 ? -62.900 -11.476 95.986 1.00 92.94 119 GLU A O 1
ATOM 908 N N . LEU A 1 120 ? -64.292 -10.187 97.186 1.00 92.75 120 LEU A N 1
ATOM 909 C CA . LEU A 1 120 ? -64.006 -8.949 96.455 1.00 92.75 120 LEU A CA 1
ATOM 910 C C . LEU A 1 120 ? -62.533 -8.523 96.589 1.00 92.75 120 LEU A C 1
ATOM 912 O O . LEU A 1 120 ? -61.907 -8.096 95.617 1.00 92.75 120 LEU A O 1
ATOM 916 N N . LEU A 1 121 ? -61.957 -8.648 97.789 1.00 93.81 121 LEU A N 1
ATOM 917 C CA . LEU A 1 121 ? -60.535 -8.382 98.028 1.00 93.81 121 LEU A CA 1
ATOM 918 C C . LEU A 1 121 ? -59.637 -9.338 97.235 1.00 93.81 121 LEU A C 1
ATOM 920 O O . LEU A 1 121 ? -58.597 -8.918 96.718 1.00 93.81 121 LEU A O 1
ATOM 924 N N . GLU A 1 122 ? -60.011 -10.613 97.143 1.00 95.06 122 GLU A N 1
ATOM 925 C CA . GLU A 1 122 ? -59.286 -11.622 96.374 1.00 95.06 122 GLU A CA 1
ATOM 926 C C . GLU A 1 122 ? -59.387 -11.372 94.864 1.00 95.06 122 GLU A C 1
ATOM 928 O O . GLU A 1 122 ? -58.363 -11.371 94.176 1.00 95.06 122 GLU A O 1
ATOM 933 N N . GLU A 1 123 ? -60.573 -11.046 94.350 1.00 94.00 123 GLU A N 1
ATOM 934 C CA . GLU A 1 123 ? -60.784 -10.673 92.948 1.00 94.00 123 GLU A CA 1
ATOM 935 C C . GLU A 1 123 ? -60.019 -9.396 92.573 1.00 94.00 123 GLU A C 1
ATOM 937 O O . GLU A 1 123 ? -59.369 -9.341 91.524 1.00 94.00 123 GLU A O 1
ATOM 942 N N . HIS A 1 124 ? -59.997 -8.394 93.459 1.00 94.44 124 HIS A N 1
ATOM 943 C CA . HIS A 1 124 ? -59.183 -7.193 93.277 1.00 94.44 124 HIS A CA 1
ATOM 944 C C . HIS A 1 124 ? -57.684 -7.528 93.252 1.00 94.44 124 HIS A C 1
ATOM 946 O O . HIS A 1 124 ? -56.960 -7.058 92.371 1.00 94.44 124 HIS A O 1
ATOM 952 N N . ARG A 1 125 ? -57.197 -8.385 94.165 1.00 96.62 125 ARG A N 1
ATOM 953 C CA . ARG A 1 125 ? -55.800 -8.863 94.160 1.00 96.62 125 ARG A CA 1
ATOM 954 C C . ARG A 1 125 ? -55.464 -9.631 92.877 1.00 96.62 125 ARG A C 1
ATOM 956 O O . ARG A 1 125 ? -54.380 -9.433 92.328 1.00 96.62 125 ARG A O 1
ATOM 963 N N . ASN A 1 126 ? -56.367 -10.475 92.382 1.00 96.31 126 ASN A N 1
ATOM 964 C CA . ASN A 1 126 ? -56.177 -11.247 91.152 1.00 96.31 126 ASN A CA 1
ATOM 965 C C . ASN A 1 126 ? -56.177 -10.347 89.909 1.00 96.31 126 ASN A C 1
ATOM 967 O O . ASN A 1 126 ? -55.243 -10.416 89.108 1.00 96.31 126 ASN A O 1
ATOM 971 N N . SER A 1 127 ? -57.130 -9.421 89.810 1.00 95.12 127 SER A N 1
ATOM 972 C CA . SER A 1 127 ? -57.180 -8.402 88.754 1.00 95.12 127 SER A CA 1
ATOM 973 C C . SER A 1 127 ? -55.927 -7.524 88.758 1.00 95.12 127 SER A C 1
ATOM 975 O O . SER A 1 127 ? -55.352 -7.242 87.708 1.00 95.12 127 SER A O 1
ATOM 977 N N . GLN A 1 128 ? -55.433 -7.142 89.940 1.00 96.19 128 GLN A N 1
ATOM 978 C CA . GLN A 1 128 ? -54.202 -6.366 90.077 1.00 96.19 128 GLN A CA 1
ATOM 979 C C . GLN A 1 128 ? -52.964 -7.151 89.609 1.00 96.19 128 GLN A C 1
ATOM 981 O O . GLN A 1 128 ? -52.093 -6.575 88.954 1.00 96.19 128 GLN A O 1
ATOM 986 N N . LYS A 1 129 ? -52.872 -8.458 89.901 1.00 97.31 129 LYS A N 1
ATOM 987 C CA . LYS A 1 129 ? -51.807 -9.332 89.368 1.00 97.31 129 LYS A CA 1
ATOM 988 C C . LYS A 1 129 ? -51.888 -9.435 87.844 1.00 97.31 129 LYS A C 1
ATOM 990 O O . LYS A 1 129 ? -50.864 -9.298 87.176 1.00 97.31 129 LYS A O 1
ATOM 995 N N . GLN A 1 130 ? -53.089 -9.628 87.297 1.00 97.12 130 GLN A N 1
ATOM 996 C CA . GLN A 1 130 ? -53.302 -9.734 85.854 1.00 97.12 130 GLN A CA 1
ATOM 997 C C . GLN A 1 130 ? -52.960 -8.426 85.130 1.00 97.12 130 GLN A C 1
ATOM 999 O O . GLN A 1 130 ? -52.273 -8.457 84.113 1.00 97.12 130 GLN A O 1
ATOM 1004 N N . MET A 1 131 ? -53.344 -7.276 85.690 1.00 96.75 131 MET A N 1
ATOM 1005 C CA . MET A 1 131 ? -52.982 -5.959 85.161 1.00 96.75 131 MET A CA 1
ATOM 1006 C C . MET A 1 131 ? -51.461 -5.761 85.132 1.00 96.75 131 MET A C 1
ATOM 1008 O O . MET A 1 131 ? -50.925 -5.383 84.094 1.00 96.75 131 MET A O 1
ATOM 1012 N N . LYS A 1 132 ? -50.744 -6.111 86.210 1.00 97.69 132 LYS A N 1
ATOM 1013 C CA . LYS A 1 132 ? -49.269 -6.056 86.240 1.00 97.69 132 LYS A CA 1
ATOM 1014 C C . LYS A 1 132 ? -48.626 -6.980 85.199 1.00 97.69 132 LYS A C 1
ATOM 1016 O O . LYS A 1 132 ? -47.648 -6.596 84.560 1.00 97.69 132 LYS A O 1
ATOM 1021 N N . LEU A 1 133 ? -49.169 -8.185 85.008 1.00 97.75 133 LEU A N 1
ATOM 1022 C CA . LEU A 1 133 ? -48.682 -9.133 84.001 1.00 97.75 133 LEU A CA 1
ATOM 1023 C C . LEU A 1 133 ? -48.880 -8.594 82.578 1.00 97.75 133 LEU A C 1
ATOM 1025 O O . LEU A 1 133 ? -47.948 -8.623 81.775 1.00 97.75 133 LEU A O 1
ATOM 1029 N N . LEU A 1 134 ? -50.072 -8.073 82.279 1.00 97.50 134 LEU A N 1
ATOM 1030 C CA . LEU A 1 134 ? -50.381 -7.473 80.982 1.00 97.50 134 LEU A CA 1
ATOM 1031 C C . LEU A 1 134 ? -49.536 -6.226 80.723 1.00 97.50 134 LEU A C 1
ATOM 1033 O O . LEU A 1 134 ? -49.021 -6.076 79.622 1.00 97.50 134 LEU A O 1
ATOM 1037 N N . GLN A 1 135 ? -49.316 -5.383 81.733 1.00 97.81 135 GLN A N 1
ATOM 1038 C CA . GLN A 1 135 ? -48.438 -4.218 81.626 1.00 97.81 135 GLN A CA 1
ATOM 1039 C C . GLN A 1 135 ? -46.989 -4.626 81.315 1.00 97.81 135 GLN A C 1
ATOM 1041 O O . GLN A 1 135 ? -46.345 -4.027 80.453 1.00 97.81 135 GLN A O 1
ATOM 1046 N N . LYS A 1 136 ? -46.478 -5.689 81.955 1.00 98.00 136 LYS A N 1
ATOM 1047 C CA . LYS A 1 136 ? -45.153 -6.245 81.639 1.00 98.00 136 LYS A CA 1
ATOM 1048 C C . LYS A 1 136 ? -45.097 -6.777 80.204 1.00 98.00 136 LYS A C 1
ATOM 1050 O O . LYS A 1 136 ? -44.138 -6.484 79.495 1.00 98.00 136 LYS A O 1
ATOM 1055 N N . LYS A 1 137 ? -46.129 -7.504 79.762 1.00 97.94 137 LYS A N 1
ATOM 1056 C CA . LYS A 1 137 ? -46.225 -8.025 78.390 1.00 97.94 137 LYS A CA 1
ATOM 1057 C C . LYS A 1 137 ? -46.312 -6.899 77.356 1.00 97.94 137 LYS A C 1
ATOM 1059 O O . LYS A 1 137 ? -45.660 -6.979 76.325 1.00 97.94 137 LYS A O 1
ATOM 1064 N N . GLN A 1 138 ? -47.058 -5.833 77.645 1.00 97.75 138 GLN A N 1
ATOM 1065 C CA . GLN A 1 138 ? -47.125 -4.641 76.798 1.00 97.75 138 GLN A CA 1
ATOM 1066 C C . GLN A 1 138 ? -45.743 -3.994 76.652 1.00 97.75 138 GLN A C 1
ATOM 1068 O O . GLN A 1 138 ? -45.329 -3.711 75.535 1.00 97.75 138 GLN A O 1
ATOM 1073 N N . SER A 1 139 ? -45.011 -3.809 77.757 1.00 97.94 139 SER A N 1
ATOM 1074 C CA . SER A 1 139 ? -43.646 -3.264 77.724 1.00 97.94 139 SER A CA 1
ATOM 1075 C C . SER A 1 139 ? -42.698 -4.133 76.886 1.00 97.94 139 SER A C 1
ATOM 1077 O O . SER A 1 139 ? -41.965 -3.613 76.048 1.00 97.94 139 SER A O 1
ATOM 1079 N N . GLN A 1 140 ? -42.775 -5.460 77.035 1.00 98.06 140 GLN A N 1
ATOM 1080 C CA . GLN A 1 140 ? -41.996 -6.408 76.227 1.00 98.06 140 GLN A CA 1
ATOM 1081 C C . GLN A 1 140 ? -42.327 -6.314 74.733 1.00 98.06 140 GLN A C 1
ATOM 1083 O O . GLN A 1 140 ? -41.417 -6.193 73.921 1.00 98.06 140 GLN A O 1
ATOM 1088 N N . LEU A 1 141 ? -43.613 -6.301 74.369 1.00 97.88 141 LEU A N 1
ATOM 1089 C CA . LEU A 1 141 ? -44.040 -6.177 72.971 1.00 97.88 141 LEU A CA 1
ATOM 1090 C C . LEU A 1 141 ? -43.605 -4.846 72.347 1.00 97.88 141 LEU A C 1
ATOM 1092 O O . LEU A 1 141 ? -43.252 -4.806 71.173 1.00 97.88 141 LEU A O 1
ATOM 1096 N N . VAL A 1 142 ? -43.605 -3.752 73.116 1.00 98.19 142 VAL A N 1
ATOM 1097 C CA . VAL A 1 142 ? -43.098 -2.455 72.641 1.00 98.19 142 VAL A CA 1
ATOM 1098 C C . VAL A 1 142 ? -41.597 -2.533 72.355 1.00 98.19 142 VAL A C 1
ATOM 1100 O O . VAL A 1 142 ? -41.175 -2.108 71.281 1.00 98.19 142 VAL A O 1
ATOM 1103 N N . GLN A 1 143 ? -40.813 -3.122 73.264 1.00 98.25 143 GLN A N 1
ATOM 1104 C CA . GLN A 1 143 ? -39.371 -3.316 73.072 1.00 98.25 143 GLN A CA 1
ATOM 1105 C C . GLN A 1 143 ? -39.067 -4.202 71.857 1.00 98.25 143 GLN A C 1
ATOM 1107 O O . GLN A 1 143 ? -38.207 -3.855 71.052 1.00 98.25 143 GLN A O 1
ATOM 1112 N N . GLU A 1 144 ? -39.792 -5.310 71.688 1.00 97.62 144 GLU A N 1
ATOM 1113 C CA . GLU A 1 144 ? -39.644 -6.213 70.541 1.00 97.62 144 GLU A CA 1
ATOM 1114 C C . GLU A 1 144 ? -40.006 -5.517 69.222 1.00 97.62 144 GLU A C 1
ATOM 1116 O O . GLU A 1 144 ? -39.264 -5.600 68.246 1.00 97.62 144 GLU A O 1
ATOM 1121 N N . LYS A 1 145 ? -41.098 -4.747 69.202 1.00 98.12 145 LYS A N 1
ATOM 1122 C CA . LYS A 1 145 ? -41.510 -3.962 68.033 1.00 98.12 145 LYS A CA 1
ATOM 1123 C C . LYS A 1 145 ? -40.452 -2.921 67.649 1.00 98.12 145 LYS A C 1
ATOM 1125 O O . LYS A 1 145 ? -40.152 -2.768 66.466 1.00 98.12 145 LYS A O 1
ATOM 1130 N N . ASP A 1 146 ? -39.878 -2.207 68.617 1.00 97.75 146 ASP A N 1
ATOM 1131 C CA . ASP A 1 146 ? -38.817 -1.228 68.343 1.00 97.75 146 ASP A CA 1
ATOM 1132 C C . ASP A 1 146 ? -37.513 -1.912 67.892 1.00 97.75 146 ASP A C 1
ATOM 1134 O O . ASP A 1 146 ? -36.846 -1.421 66.977 1.00 97.75 146 ASP A O 1
ATOM 1138 N N . HIS A 1 147 ? -37.191 -3.079 68.460 1.00 97.88 147 HIS A N 1
ATOM 1139 C CA . HIS A 1 147 ? -36.067 -3.908 68.028 1.00 97.88 147 HIS A CA 1
ATOM 1140 C C . HIS A 1 147 ? -36.215 -4.348 66.562 1.00 97.88 147 HIS A C 1
ATOM 1142 O O . HIS A 1 147 ? -35.352 -4.025 65.742 1.00 97.88 147 HIS A O 1
ATOM 1148 N N . LEU A 1 148 ? -37.345 -4.968 66.204 1.00 98.31 148 LEU A N 1
ATOM 1149 C CA . LEU A 1 148 ? -37.650 -5.402 64.835 1.00 98.31 148 LEU A CA 1
ATOM 1150 C C . LEU A 1 148 ? -37.687 -4.229 63.849 1.00 98.31 148 LEU A C 1
ATOM 1152 O O . LEU A 1 148 ? -37.207 -4.343 62.721 1.00 98.31 148 LEU A O 1
ATOM 1156 N N . ARG A 1 149 ? -38.199 -3.063 64.263 1.00 98.06 149 ARG A N 1
ATOM 1157 C CA . ARG A 1 149 ? -38.166 -1.844 63.439 1.00 98.06 149 ARG A CA 1
ATOM 1158 C C . ARG A 1 149 ? -36.729 -1.400 63.137 1.00 98.06 149 ARG A C 1
ATOM 1160 O O . ARG A 1 149 ? -36.438 -0.972 62.014 1.00 98.06 149 ARG A O 1
ATOM 1167 N N . GLY A 1 150 ? -35.831 -1.504 64.117 1.00 98.12 150 GLY A N 1
ATOM 1168 C CA . GLY A 1 150 ? -34.406 -1.228 63.945 1.00 98.12 150 GLY A CA 1
ATOM 1169 C C . GLY A 1 150 ? -33.734 -2.199 62.972 1.00 98.12 150 GLY A C 1
ATOM 1170 O O . GLY A 1 150 ? -32.982 -1.770 62.096 1.00 98.12 150 GLY A O 1
ATOM 1171 N N . GLU A 1 151 ? -34.037 -3.492 63.077 1.00 97.94 151 GLU A N 1
ATOM 1172 C CA . GLU A 1 151 ? -33.539 -4.513 62.147 1.00 97.94 151 GLU A CA 1
ATOM 1173 C C . GLU A 1 151 ? -34.062 -4.305 60.725 1.00 97.94 151 GLU A C 1
ATOM 1175 O O . GLU A 1 151 ? -33.277 -4.311 59.776 1.00 97.94 151 GLU A O 1
ATOM 1180 N N . HIS A 1 152 ? -35.355 -4.016 60.571 1.00 98.31 152 HIS A N 1
ATOM 1181 C CA . HIS A 1 152 ? -35.951 -3.707 59.275 1.00 98.31 152 HIS A CA 1
ATOM 1182 C C . HIS A 1 152 ? -35.269 -2.506 58.606 1.00 98.31 152 HIS A C 1
ATOM 1184 O O . HIS A 1 152 ? -34.898 -2.570 57.435 1.00 98.31 152 HIS A O 1
ATOM 1190 N N . SER A 1 153 ? -35.012 -1.437 59.365 1.00 98.56 153 SER A N 1
ATOM 1191 C CA . SER A 1 153 ? -34.310 -0.252 58.854 1.00 98.56 153 SER A CA 1
ATOM 1192 C C . SER A 1 153 ? -32.890 -0.587 58.372 1.00 98.56 153 SER A C 1
ATOM 1194 O O . SER A 1 153 ? -32.463 -0.122 57.314 1.00 98.56 153 SER A O 1
ATOM 1196 N N . LYS A 1 154 ? -32.161 -1.444 59.104 1.00 98.50 154 LYS A N 1
ATOM 1197 C CA . LYS A 1 154 ? -30.833 -1.934 58.687 1.00 98.50 154 LYS A CA 1
ATOM 1198 C C . LYS A 1 154 ? -30.915 -2.788 57.420 1.00 98.50 154 LYS A C 1
ATOM 1200 O O . LYS A 1 154 ? -30.089 -2.614 56.524 1.00 98.50 154 LYS A O 1
ATOM 1205 N N . ALA A 1 155 ? -31.909 -3.670 57.326 1.00 98.44 155 ALA A N 1
ATOM 1206 C CA . ALA A 1 155 ? -32.125 -4.519 56.158 1.00 98.44 155 ALA A CA 1
ATOM 1207 C C . ALA A 1 155 ? -32.422 -3.692 54.897 1.00 98.44 155 ALA A C 1
ATOM 1209 O O . ALA A 1 155 ? -31.853 -3.967 53.842 1.00 98.44 155 ALA A O 1
ATOM 1210 N N . VAL A 1 156 ? -33.233 -2.634 55.007 1.00 98.50 156 VAL A N 1
ATOM 1211 C CA . VAL A 1 156 ? -33.514 -1.710 53.894 1.00 98.50 156 VAL A CA 1
ATOM 1212 C C . VAL A 1 156 ? -32.236 -1.024 53.406 1.00 98.50 156 VAL A C 1
ATOM 1214 O O . VAL A 1 156 ? -31.971 -1.013 52.207 1.00 98.50 156 VAL A O 1
ATOM 1217 N N . LEU A 1 157 ? -31.398 -0.513 54.314 1.00 98.31 157 LEU A N 1
ATOM 1218 C CA . LEU A 1 157 ? -30.124 0.113 53.935 1.00 98.31 157 LEU A CA 1
ATOM 1219 C C . LEU A 1 157 ? -29.168 -0.874 53.254 1.00 98.31 157 LEU A C 1
ATOM 1221 O O . LEU A 1 157 ? -28.502 -0.515 52.282 1.00 98.31 157 LEU A O 1
ATOM 1225 N N . ALA A 1 158 ? -29.094 -2.112 53.748 1.00 98.44 158 ALA A N 1
ATOM 1226 C CA . ALA A 1 158 ? -28.299 -3.164 53.121 1.00 98.44 158 ALA A CA 1
ATOM 1227 C C . ALA A 1 158 ? -28.821 -3.499 51.715 1.00 98.44 158 ALA A C 1
ATOM 1229 O O . ALA A 1 158 ? -28.024 -3.593 50.780 1.00 98.44 158 ALA A O 1
ATOM 1230 N N . ARG A 1 159 ? -30.148 -3.589 51.544 1.00 98.25 159 ARG A N 1
ATOM 1231 C CA . ARG A 1 159 ? -30.787 -3.805 50.240 1.00 98.25 159 ARG A CA 1
ATOM 1232 C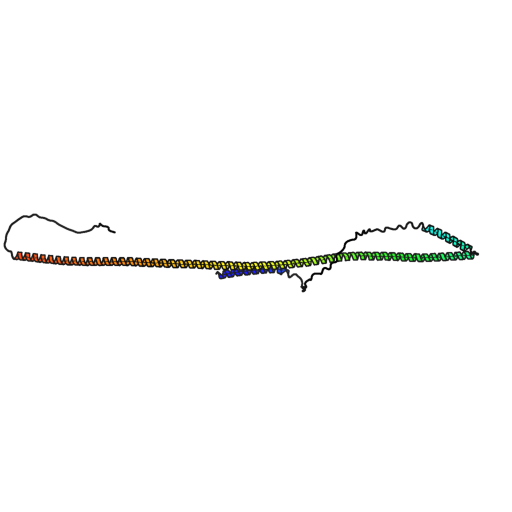 C . ARG A 1 159 ? -30.421 -2.701 49.252 1.00 98.25 159 ARG A C 1
ATOM 1234 O O . ARG A 1 159 ? -29.933 -3.010 48.172 1.00 98.25 159 ARG A O 1
ATOM 1241 N N . SER A 1 160 ? -30.553 -1.431 49.641 1.00 98.56 160 SER A N 1
ATOM 1242 C CA . SER A 1 160 ? -30.210 -0.295 48.773 1.00 98.56 160 SER A CA 1
ATOM 1243 C C . SER A 1 160 ? -28.735 -0.290 48.352 1.00 98.56 160 SER A C 1
ATOM 1245 O O . SER A 1 160 ? -28.422 0.026 47.205 1.00 98.56 160 SER A O 1
ATOM 1247 N N . LYS A 1 161 ? -27.814 -0.678 49.247 1.00 98.56 161 LYS A N 1
ATOM 1248 C CA . LYS A 1 161 ? -26.385 -0.815 48.908 1.00 98.56 161 LYS A CA 1
ATOM 1249 C C . LYS A 1 161 ? -26.148 -1.920 47.880 1.00 98.56 161 LYS A C 1
ATOM 1251 O O . LYS A 1 161 ? -25.444 -1.690 46.900 1.00 98.56 161 LYS A O 1
ATOM 1256 N N . LEU A 1 162 ? -26.747 -3.093 48.085 1.00 98.56 162 LEU A N 1
ATOM 1257 C CA . LEU A 1 162 ? -26.634 -4.211 47.147 1.00 98.56 162 LEU A CA 1
ATOM 1258 C C . LEU A 1 162 ? -27.252 -3.870 45.788 1.00 98.56 162 LEU A C 1
ATOM 1260 O O . LEU A 1 162 ? -26.645 -4.152 44.763 1.00 98.56 162 LEU A O 1
ATOM 1264 N N . GLU A 1 163 ? -28.402 -3.197 45.764 1.00 98.19 163 GLU A N 1
ATOM 1265 C CA . GLU A 1 163 ? -29.024 -2.730 44.522 1.00 98.19 163 GLU A CA 1
ATOM 1266 C C . GLU A 1 163 ? -28.111 -1.763 43.748 1.00 98.19 163 GLU A C 1
ATOM 1268 O O . GLU A 1 163 ? -27.989 -1.890 42.527 1.00 98.19 163 GLU A O 1
ATOM 1273 N N . SER A 1 164 ? -27.439 -0.827 44.433 1.00 98.44 164 SER A N 1
ATOM 1274 C CA . SER A 1 164 ? -26.471 0.080 43.794 1.00 98.44 164 SER A CA 1
ATOM 1275 C C . SER A 1 164 ? -25.287 -0.683 43.204 1.00 98.44 164 SER A C 1
ATOM 1277 O O . SER A 1 164 ? -24.969 -0.508 42.028 1.00 98.44 164 SER A O 1
ATOM 1279 N N . LEU A 1 165 ? -24.692 -1.591 43.985 1.00 98.50 165 LEU A N 1
ATOM 1280 C CA . LEU A 1 165 ? -23.570 -2.425 43.546 1.00 98.50 165 LEU A CA 1
ATOM 1281 C C . LEU A 1 165 ? -23.954 -3.307 42.353 1.00 98.50 165 LEU A C 1
ATOM 1283 O O . LEU A 1 165 ? -23.203 -3.397 41.386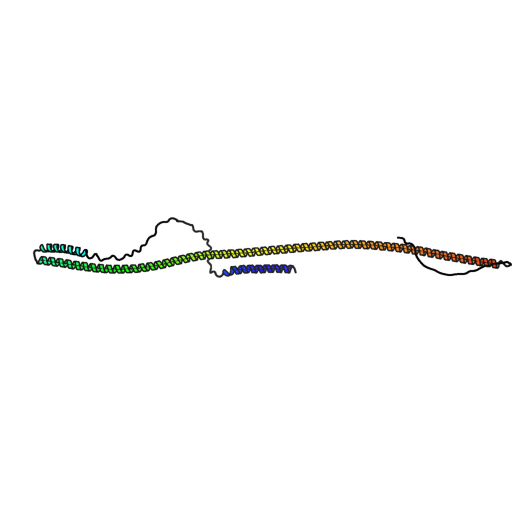 1.00 98.50 165 LEU A O 1
ATOM 1287 N N . CYS A 1 166 ? -25.144 -3.912 42.364 1.00 98.38 166 CYS A N 1
ATOM 1288 C CA . CYS A 1 166 ? -25.644 -4.689 41.233 1.00 98.38 166 CYS A CA 1
ATOM 1289 C C . CYS A 1 166 ? -25.799 -3.826 39.974 1.00 98.38 166 CYS A C 1
ATOM 1291 O O . CYS A 1 166 ? -25.423 -4.263 38.888 1.00 98.38 166 CYS A O 1
ATOM 1293 N N . ARG A 1 167 ? -26.315 -2.594 40.095 1.00 98.62 167 ARG A N 1
ATOM 1294 C CA . ARG A 1 167 ? -26.434 -1.668 38.954 1.00 98.62 167 ARG A CA 1
ATOM 1295 C C . ARG A 1 167 ? -25.067 -1.268 38.405 1.00 98.62 167 ARG A C 1
ATOM 1297 O O . ARG A 1 167 ? -24.902 -1.230 37.188 1.00 98.62 167 ARG A O 1
ATOM 1304 N N . GLU A 1 168 ? -24.102 -0.979 39.273 1.00 98.50 168 GLU A N 1
ATOM 1305 C CA . GLU A 1 168 ? -22.727 -0.646 38.884 1.00 98.50 168 GLU A CA 1
ATOM 1306 C C . GLU A 1 168 ? -22.028 -1.826 38.208 1.00 98.50 168 GLU A C 1
ATOM 1308 O O . GLU A 1 168 ? -21.506 -1.667 37.107 1.00 98.50 168 GLU A O 1
ATOM 1313 N N . LEU A 1 169 ? -22.118 -3.026 38.784 1.00 98.50 169 LEU A N 1
ATOM 1314 C CA . LEU A 1 169 ? -21.564 -4.244 38.197 1.00 98.50 169 LEU A CA 1
ATOM 1315 C C . LEU A 1 169 ? -22.186 -4.546 36.827 1.00 98.50 169 LEU A C 1
ATOM 1317 O O . LEU A 1 169 ? -21.488 -4.942 35.895 1.00 98.50 169 LEU A O 1
ATOM 1321 N N . GLN A 1 170 ? -23.495 -4.333 36.671 1.00 98.50 170 GLN A N 1
ATOM 1322 C CA . GLN A 1 170 ? -24.168 -4.471 35.378 1.00 98.50 170 GLN A CA 1
ATOM 1323 C C . GLN A 1 170 ? -23.709 -3.419 34.363 1.00 98.50 170 GLN A C 1
ATOM 1325 O O . GLN A 1 170 ? -23.578 -3.745 33.185 1.00 98.50 170 GLN A O 1
ATOM 1330 N N . ARG A 1 171 ? -23.459 -2.169 34.781 1.00 98.62 171 ARG A N 1
ATOM 1331 C CA . ARG A 1 171 ? -22.875 -1.145 33.895 1.00 98.62 171 ARG A CA 1
ATOM 1332 C C . ARG A 1 171 ? -21.460 -1.528 33.472 1.00 98.62 171 ARG A C 1
ATOM 1334 O O . ARG A 1 171 ? -21.188 -1.492 32.280 1.00 98.62 171 ARG A O 1
ATOM 1341 N N . HIS A 1 172 ? -20.610 -1.949 34.407 1.00 98.50 172 HIS A N 1
ATOM 1342 C CA . HIS A 1 172 ? -19.237 -2.358 34.108 1.00 98.50 172 HIS A CA 1
ATOM 1343 C C . HIS A 1 172 ? -19.200 -3.555 33.151 1.00 98.50 172 HIS A C 1
ATOM 1345 O O . HIS A 1 172 ? -18.474 -3.531 32.169 1.00 98.50 172 HIS A O 1
ATOM 1351 N N . ASN A 1 173 ? -20.054 -4.564 33.363 1.00 98.50 173 ASN A N 1
ATOM 1352 C CA . ASN A 1 173 ? -20.171 -5.692 32.435 1.00 98.50 173 ASN A CA 1
ATOM 1353 C C . ASN A 1 173 ? -20.641 -5.278 31.032 1.00 98.50 173 ASN A C 1
ATOM 1355 O O . ASN A 1 173 ? -20.221 -5.893 30.056 1.00 98.50 173 ASN A O 1
ATOM 1359 N N . ARG A 1 174 ? -21.517 -4.271 30.907 1.00 98.38 174 ARG A N 1
ATOM 1360 C CA . ARG A 1 174 ? -21.898 -3.723 29.594 1.00 98.38 174 ARG A CA 1
ATOM 1361 C C . ARG A 1 174 ? -20.730 -2.984 28.940 1.00 98.38 174 ARG A C 1
ATOM 1363 O O . ARG A 1 174 ? -20.403 -3.320 27.811 1.00 98.38 174 ARG A O 1
ATOM 1370 N N . SER A 1 175 ? -20.060 -2.093 29.676 1.00 98.19 175 SER A N 1
ATOM 1371 C CA . SER A 1 175 ? -18.870 -1.365 29.197 1.00 98.19 175 SER A CA 1
ATOM 1372 C C . SER A 1 175 ? -17.784 -2.326 28.726 1.00 98.19 175 SER A C 1
ATOM 1374 O O . SER A 1 175 ? -17.299 -2.205 27.615 1.00 98.19 175 SER A O 1
ATOM 1376 N N . LEU A 1 176 ? -17.473 -3.356 29.515 1.00 98.44 176 LEU A N 1
ATOM 1377 C CA . LEU A 1 176 ? -16.430 -4.328 29.187 1.00 98.44 176 LEU A CA 1
ATOM 1378 C C . LEU A 1 176 ? -16.768 -5.139 27.928 1.00 98.44 176 LEU A C 1
ATOM 1380 O O . LEU A 1 176 ? -15.885 -5.423 27.122 1.00 98.44 176 LEU A O 1
ATOM 1384 N N . LYS A 1 177 ? -18.047 -5.486 27.724 1.00 98.31 177 LYS A N 1
ATOM 1385 C CA . LYS A 1 177 ? -18.506 -6.124 26.480 1.00 98.31 177 LYS A CA 1
ATOM 1386 C C . LYS A 1 177 ? -18.384 -5.179 25.286 1.00 98.31 177 LYS A C 1
ATOM 1388 O O . LYS A 1 177 ? -17.910 -5.602 24.238 1.00 98.31 177 LYS A O 1
ATOM 1393 N N . GLU A 1 178 ? -18.800 -3.925 25.442 1.00 98.00 178 GLU A N 1
ATOM 1394 C CA . GLU A 1 178 ? -18.702 -2.898 24.400 1.00 98.00 178 GLU A CA 1
ATOM 1395 C C . GLU A 1 178 ? -17.238 -2.618 24.030 1.00 98.00 178 GLU A C 1
ATOM 1397 O O . GLU A 1 178 ? -16.898 -2.658 22.853 1.00 98.00 178 GLU A O 1
ATOM 1402 N N . GLU A 1 179 ? -16.355 -2.452 25.015 1.00 97.62 179 GLU A N 1
ATOM 1403 C CA . GLU A 1 179 ? -14.908 -2.285 24.835 1.00 97.62 179 GLU A CA 1
ATOM 1404 C C . GLU A 1 179 ? -14.249 -3.518 24.211 1.00 97.62 179 GLU A C 1
ATOM 1406 O O . GLU A 1 179 ? -13.344 -3.379 23.395 1.00 97.62 179 GLU A O 1
ATOM 1411 N N . GLY A 1 180 ? -14.690 -4.729 24.565 1.00 97.56 180 GLY A N 1
ATOM 1412 C CA . GLY A 1 180 ? -14.214 -5.964 23.942 1.00 97.56 180 GLY A CA 1
ATOM 1413 C C . GLY A 1 180 ? -14.577 -6.037 22.457 1.00 97.56 180 GLY A C 1
ATOM 1414 O O . GLY A 1 180 ? -13.719 -6.320 21.625 1.00 97.56 180 GLY A O 1
ATOM 1415 N N . VAL A 1 181 ? -15.829 -5.714 22.112 1.00 97.88 181 VAL A N 1
ATOM 1416 C CA . VAL A 1 181 ? -16.281 -5.636 20.712 1.00 97.88 181 VAL A CA 1
ATOM 1417 C C . VAL A 1 181 ? -15.558 -4.518 19.962 1.00 97.88 181 VAL A C 1
ATOM 1419 O O . VAL A 1 181 ? -15.173 -4.707 18.811 1.00 97.88 181 VAL A O 1
ATOM 1422 N N . GLN A 1 182 ? -15.363 -3.364 20.599 1.00 98.12 182 GLN A N 1
ATOM 1423 C CA . GLN A 1 182 ? -14.679 -2.225 19.999 1.00 98.12 182 GLN A CA 1
ATOM 1424 C C . GLN A 1 182 ? -13.199 -2.536 19.731 1.00 98.12 182 GLN A C 1
ATOM 1426 O O . GLN A 1 182 ? -12.746 -2.337 18.608 1.00 98.12 182 GLN A O 1
ATOM 1431 N N . ARG A 1 183 ? -12.481 -3.131 20.694 1.00 97.56 183 ARG A N 1
ATOM 1432 C CA . ARG A 1 183 ? -11.095 -3.590 20.493 1.00 97.56 183 ARG A CA 1
ATOM 1433 C C . ARG A 1 183 ? -10.978 -4.618 19.372 1.00 97.56 183 ARG A C 1
ATOM 1435 O O . ARG A 1 183 ? -10.080 -4.500 18.548 1.00 97.56 183 ARG A O 1
ATOM 1442 N N . ALA A 1 184 ? -11.898 -5.581 19.300 1.00 97.12 184 ALA A N 1
ATOM 1443 C CA . ALA A 1 184 ? -11.900 -6.571 18.222 1.00 97.12 184 ALA A CA 1
ATOM 1444 C C . ALA A 1 184 ? -12.093 -5.924 16.836 1.00 97.12 184 ALA A C 1
ATOM 1446 O O . ALA A 1 184 ? -11.477 -6.349 15.863 1.00 97.12 184 ALA A O 1
ATOM 1447 N N . ARG A 1 185 ? -12.923 -4.875 16.737 1.00 97.88 185 ARG A N 1
ATOM 1448 C CA . ARG A 1 185 ? -13.091 -4.110 15.490 1.00 97.88 185 ARG A CA 1
ATOM 1449 C C . ARG A 1 185 ? -11.834 -3.331 15.118 1.00 97.88 185 ARG A C 1
ATOM 1451 O O . ARG A 1 185 ? -11.441 -3.375 13.960 1.00 97.88 185 ARG A O 1
ATOM 1458 N N . GLU A 1 186 ? -11.212 -2.657 16.080 1.00 96.81 186 GLU A N 1
ATOM 1459 C CA . GLU A 1 186 ? -9.983 -1.883 15.857 1.00 96.81 186 GLU A CA 1
ATOM 1460 C C . GLU A 1 186 ? -8.814 -2.780 15.429 1.00 96.81 186 GLU A C 1
ATOM 1462 O O . GLU A 1 186 ? -8.068 -2.431 14.518 1.00 96.81 186 GLU A O 1
ATOM 1467 N N . GLU A 1 187 ? -8.661 -3.958 16.037 1.00 96.25 187 GLU A N 1
ATOM 1468 C CA . GLU A 1 187 ? -7.638 -4.930 15.637 1.00 96.25 187 GLU A CA 1
ATOM 1469 C C . GLU A 1 187 ? -7.890 -5.475 14.222 1.00 96.25 187 GLU A C 1
ATOM 1471 O O . GLU A 1 187 ? -6.963 -5.571 13.415 1.00 96.25 187 GLU A O 1
ATOM 1476 N N . GLU A 1 188 ? -9.149 -5.765 13.882 1.00 97.12 188 GLU A N 1
ATOM 1477 C CA . GLU A 1 188 ? -9.533 -6.189 12.533 1.00 97.12 188 GLU A CA 1
ATOM 1478 C C . GLU A 1 188 ? -9.307 -5.078 11.489 1.00 97.12 188 GLU A C 1
ATOM 1480 O O . GLU A 1 188 ? -8.874 -5.357 10.370 1.00 97.12 188 GLU A O 1
ATOM 1485 N N . GLU A 1 189 ? -9.552 -3.811 11.832 1.00 97.06 189 GLU A N 1
ATOM 1486 C CA . GLU A 1 189 ? -9.229 -2.666 10.972 1.00 97.06 189 GLU A CA 1
ATOM 1487 C C . GLU A 1 189 ? -7.719 -2.524 10.768 1.00 97.06 189 GLU A C 1
ATOM 1489 O O . GLU A 1 189 ? -7.279 -2.463 9.620 1.00 97.06 189 GLU A O 1
ATOM 1494 N N . LYS A 1 190 ? -6.910 -2.604 11.833 1.00 96.75 190 LYS A N 1
ATOM 1495 C CA . LYS A 1 190 ? -5.440 -2.620 11.719 1.00 96.75 190 LYS A CA 1
ATOM 1496 C C . LYS A 1 190 ? -4.959 -3.761 10.825 1.00 96.75 190 LYS A C 1
ATOM 1498 O O . LYS A 1 190 ? -4.109 -3.560 9.959 1.00 96.75 190 LYS A O 1
ATOM 1503 N N . ARG A 1 191 ? -5.530 -4.961 10.974 1.00 97.00 191 ARG A N 1
ATOM 1504 C CA . ARG A 1 191 ? -5.207 -6.116 10.121 1.00 97.00 191 ARG A CA 1
ATOM 1505 C C . ARG A 1 191 ? -5.525 -5.837 8.648 1.00 97.00 191 ARG A C 1
ATOM 1507 O O . ARG A 1 191 ? -4.723 -6.179 7.772 1.00 97.00 191 ARG A O 1
ATOM 1514 N N . LYS A 1 192 ? -6.673 -5.214 8.363 1.00 97.75 192 LYS A N 1
ATOM 1515 C CA . LYS A 1 192 ? -7.065 -4.806 7.004 1.00 97.75 192 LYS A CA 1
ATOM 1516 C C . LYS A 1 192 ? -6.142 -3.735 6.439 1.00 97.75 192 LYS A C 1
ATOM 1518 O O . LYS A 1 192 ? -5.748 -3.856 5.283 1.00 97.75 192 LYS A O 1
ATOM 1523 N N . GLU A 1 193 ? -5.772 -2.733 7.230 1.00 96.62 193 GLU A N 1
ATOM 1524 C CA . GLU A 1 193 ? -4.841 -1.676 6.826 1.00 96.62 193 GLU A CA 1
ATOM 1525 C C . GLU A 1 193 ? -3.473 -2.246 6.461 1.00 96.62 193 GLU A C 1
ATOM 1527 O O . GLU A 1 193 ? -2.986 -1.987 5.363 1.00 96.62 193 GLU A O 1
ATOM 1532 N N . VAL A 1 194 ? -2.905 -3.099 7.318 1.00 94.81 194 VAL A N 1
ATOM 1533 C CA . VAL A 1 194 ? -1.631 -3.784 7.052 1.00 94.81 194 VAL A CA 1
ATOM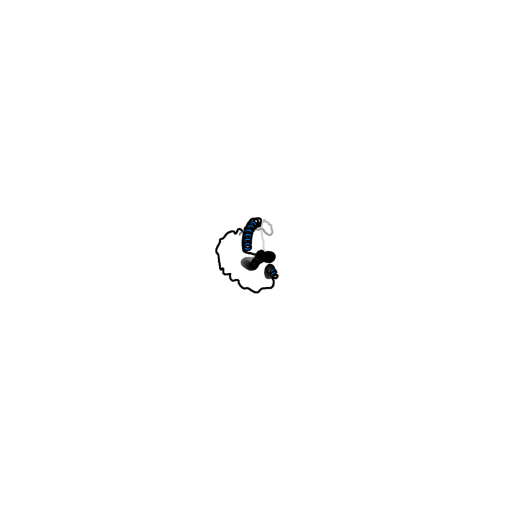 1534 C C . VAL A 1 194 ? -1.713 -4.596 5.764 1.00 94.81 194 VAL A C 1
ATOM 1536 O O . VAL A 1 194 ? -0.855 -4.476 4.893 1.00 94.81 194 VAL A O 1
ATOM 1539 N N . THR A 1 195 ? -2.769 -5.398 5.610 1.00 95.38 195 THR A N 1
ATOM 1540 C CA . THR A 1 195 ? -2.962 -6.232 4.414 1.00 95.38 195 THR A CA 1
ATOM 1541 C C . THR A 1 195 ? -3.085 -5.378 3.152 1.00 95.38 195 THR A C 1
ATOM 1543 O O . THR A 1 195 ? -2.455 -5.674 2.137 1.00 95.38 195 THR A O 1
ATOM 1546 N N . SER A 1 196 ? -3.867 -4.299 3.218 1.00 97.25 196 SER A N 1
ATOM 1547 C CA . SER A 1 196 ? -4.040 -3.345 2.123 1.00 97.25 196 SER A CA 1
ATOM 1548 C C . SER A 1 196 ? -2.715 -2.681 1.755 1.00 97.25 196 SER A C 1
ATOM 1550 O O . SER A 1 196 ? -2.345 -2.662 0.583 1.00 97.25 196 SER A O 1
ATOM 1552 N N . HIS A 1 197 ? -1.956 -2.212 2.747 1.00 96.00 197 HIS A N 1
ATOM 1553 C CA . HIS A 1 197 ? -0.665 -1.574 2.526 1.00 96.00 197 HIS A CA 1
ATOM 1554 C C . HIS A 1 197 ? 0.328 -2.537 1.871 1.00 96.00 197 HIS A C 1
ATOM 1556 O O . HIS A 1 197 ? 0.955 -2.180 0.876 1.00 96.00 197 HIS A O 1
ATOM 1562 N N . PHE A 1 198 ? 0.435 -3.776 2.362 1.00 94.38 198 PHE A N 1
ATOM 1563 C CA . PHE A 1 198 ? 1.274 -4.795 1.727 1.00 94.38 198 PHE A CA 1
ATOM 1564 C C . PHE A 1 198 ? 0.858 -5.063 0.279 1.00 94.38 198 PHE A C 1
ATOM 1566 O O . PHE A 1 198 ? 1.718 -5.173 -0.593 1.00 94.38 198 PHE A O 1
ATOM 1573 N N . GLN A 1 199 ? -0.446 -5.141 0.004 1.00 97.31 199 GLN A N 1
ATOM 1574 C CA . GLN A 1 199 ? -0.945 -5.366 -1.349 1.00 97.31 199 GLN A CA 1
ATOM 1575 C C . GLN A 1 199 ? -0.622 -4.194 -2.286 1.00 97.31 199 GLN A C 1
ATOM 1577 O O . GLN A 1 199 ? -0.224 -4.426 -3.427 1.00 97.31 199 GLN A O 1
ATOM 1582 N N . VAL A 1 200 ? -0.769 -2.952 -1.815 1.00 96.06 200 VAL A N 1
ATOM 1583 C CA . VAL A 1 200 ? -0.407 -1.746 -2.576 1.00 96.06 200 VAL A CA 1
ATOM 1584 C C . VAL A 1 200 ? 1.085 -1.751 -2.890 1.00 96.06 200 VAL A C 1
ATOM 1586 O O . VAL A 1 200 ? 1.449 -1.672 -4.058 1.00 96.06 200 VAL A O 1
ATOM 1589 N N . THR A 1 201 ? 1.942 -1.955 -1.888 1.00 93.44 201 THR A N 1
ATOM 1590 C CA . THR A 1 201 ? 3.397 -2.002 -2.092 1.00 93.44 201 THR A CA 1
ATOM 1591 C C . THR A 1 201 ? 3.795 -3.117 -3.058 1.00 93.44 201 THR A C 1
ATOM 1593 O O . THR A 1 201 ? 4.632 -2.907 -3.931 1.00 93.44 201 THR A O 1
ATOM 1596 N N . LEU A 1 202 ? 3.167 -4.293 -2.973 1.00 94.19 202 LEU A N 1
ATOM 1597 C CA . LEU A 1 202 ? 3.421 -5.390 -3.907 1.00 94.19 202 LEU A CA 1
ATOM 1598 C C . LEU A 1 202 ? 3.049 -5.010 -5.348 1.00 94.19 202 LEU A C 1
ATOM 1600 O O . LEU A 1 202 ? 3.828 -5.266 -6.270 1.00 94.19 202 LEU A O 1
ATOM 1604 N N . ASN A 1 203 ? 1.896 -4.368 -5.541 1.00 96.75 203 ASN A N 1
ATOM 1605 C CA . ASN A 1 203 ? 1.471 -3.880 -6.853 1.00 96.75 203 ASN A CA 1
ATOM 1606 C C . ASN A 1 203 ? 2.425 -2.800 -7.392 1.00 96.75 203 ASN A C 1
ATOM 1608 O O . ASN A 1 203 ? 2.748 -2.810 -8.579 1.00 96.75 203 ASN A O 1
ATOM 1612 N N . ASP A 1 204 ? 2.928 -1.911 -6.535 1.00 95.44 204 ASP A N 1
ATOM 1613 C CA . ASP A 1 204 ? 3.891 -0.879 -6.928 1.00 95.44 204 ASP A CA 1
ATOM 1614 C C . ASP A 1 204 ? 5.218 -1.491 -7.401 1.00 95.44 204 ASP A C 1
ATOM 1616 O O . ASP A 1 204 ? 5.766 -1.065 -8.420 1.00 95.44 204 ASP A O 1
ATOM 1620 N N . ILE A 1 205 ? 5.707 -2.544 -6.734 1.00 92.38 205 ILE A N 1
ATOM 1621 C CA . ILE A 1 205 ? 6.896 -3.299 -7.175 1.00 92.38 205 ILE A CA 1
ATOM 1622 C C . ILE A 1 205 ? 6.667 -3.911 -8.554 1.00 92.38 205 ILE A C 1
ATOM 1624 O O . ILE A 1 205 ? 7.527 -3.810 -9.433 1.00 92.38 205 ILE A O 1
ATOM 1628 N N . GLN A 1 206 ? 5.514 -4.557 -8.750 1.00 93.88 206 GLN A N 1
ATOM 1629 C CA . GLN A 1 206 ? 5.162 -5.163 -10.034 1.00 93.88 206 GLN A CA 1
ATOM 1630 C C . GLN A 1 206 ? 5.145 -4.106 -11.139 1.00 93.88 206 GLN A C 1
ATOM 1632 O O . GLN A 1 206 ? 5.790 -4.287 -12.174 1.00 93.88 206 GLN A O 1
ATOM 1637 N N . LEU A 1 207 ? 4.512 -2.961 -10.878 1.00 96.44 207 LEU A N 1
ATOM 1638 C CA . LEU A 1 207 ? 4.468 -1.845 -11.812 1.00 96.44 207 LEU A CA 1
ATOM 1639 C C . LEU A 1 207 ? 5.873 -1.302 -12.117 1.00 96.44 207 LEU A C 1
ATOM 1641 O O . LEU A 1 207 ? 6.196 -1.032 -13.275 1.00 96.44 207 LEU A O 1
ATOM 1645 N N . GLN A 1 208 ? 6.744 -1.169 -11.114 1.00 94.75 208 GLN A N 1
ATOM 1646 C CA . GLN A 1 208 ? 8.128 -0.740 -11.328 1.00 94.75 208 GLN A CA 1
ATOM 1647 C C . GLN A 1 208 ? 8.923 -1.739 -12.181 1.00 94.75 208 GLN A C 1
ATOM 1649 O O . GLN A 1 208 ? 9.661 -1.320 -13.081 1.00 94.75 208 GLN A O 1
ATOM 1654 N N . MET A 1 209 ? 8.759 -3.047 -11.951 1.00 92.94 209 MET A N 1
ATOM 1655 C CA . MET A 1 209 ? 9.382 -4.093 -12.770 1.00 92.94 209 MET A CA 1
ATOM 1656 C C . MET A 1 209 ? 8.904 -4.034 -14.224 1.00 92.94 209 MET A C 1
ATOM 1658 O O . MET A 1 209 ? 9.726 -4.105 -15.143 1.00 92.94 209 MET A O 1
ATOM 1662 N N . GLU A 1 210 ? 7.601 -3.867 -14.446 1.00 95.69 210 GLU A N 1
ATOM 1663 C CA . GLU A 1 210 ? 7.016 -3.720 -15.781 1.00 95.69 210 GLU A CA 1
ATOM 1664 C C . GLU A 1 210 ? 7.557 -2.482 -16.493 1.00 95.69 210 GLU A C 1
ATOM 1666 O O . GLU A 1 210 ? 8.070 -2.586 -17.609 1.00 95.69 210 GLU A O 1
ATOM 1671 N N . GLN A 1 211 ? 7.554 -1.326 -15.826 1.00 95.94 211 GLN A N 1
ATOM 1672 C CA . GLN A 1 211 ? 8.118 -0.095 -16.376 1.00 95.94 211 GLN A CA 1
ATOM 1673 C C . GLN A 1 211 ? 9.609 -0.239 -16.704 1.00 95.94 211 GLN A C 1
ATOM 1675 O O . GLN A 1 211 ? 10.072 0.254 -17.734 1.00 95.94 211 GLN A O 1
ATOM 1680 N N . HIS A 1 212 ? 10.394 -0.896 -15.845 1.00 95.69 212 HIS A N 1
ATOM 1681 C CA . HIS A 1 212 ? 11.808 -1.150 -16.114 1.00 95.69 212 HIS A CA 1
ATOM 1682 C C . HIS A 1 212 ? 11.994 -2.053 -17.340 1.00 95.69 212 HIS A C 1
ATOM 1684 O O . HIS A 1 212 ? 12.808 -1.739 -18.213 1.00 95.69 212 HIS A O 1
ATOM 1690 N N . ASN A 1 213 ? 11.221 -3.137 -17.446 1.00 95.44 213 ASN A N 1
ATOM 1691 C CA . ASN A 1 213 ? 11.235 -4.013 -18.617 1.00 95.44 213 ASN A CA 1
ATOM 1692 C C . ASN A 1 213 ? 10.851 -3.262 -19.894 1.00 95.44 213 ASN A C 1
ATOM 1694 O O . ASN A 1 213 ? 11.507 -3.432 -20.923 1.00 95.44 213 ASN A O 1
ATOM 1698 N N . GLU A 1 214 ? 9.850 -2.389 -19.825 1.00 97.50 214 GLU A N 1
ATOM 1699 C CA . GLU A 1 214 ? 9.400 -1.598 -20.963 1.00 97.50 214 GLU A CA 1
ATOM 1700 C C . GLU A 1 214 ? 10.466 -0.584 -21.414 1.00 97.50 214 GLU A C 1
ATOM 1702 O O . GLU A 1 214 ? 10.787 -0.510 -22.602 1.00 97.50 214 GLU A O 1
ATOM 1707 N N . ARG A 1 215 ? 11.106 0.132 -20.473 1.00 96.69 215 ARG A N 1
ATOM 1708 C CA . ARG A 1 215 ? 12.258 1.010 -20.766 1.00 96.69 215 ARG A CA 1
ATOM 1709 C C . ARG A 1 215 ? 13.421 0.231 -21.382 1.00 96.69 215 ARG A C 1
ATOM 1711 O O . ARG A 1 215 ? 14.038 0.694 -22.337 1.00 96.69 215 ARG A O 1
ATOM 1718 N N . ASN A 1 216 ? 13.719 -0.959 -20.862 1.00 97.31 216 ASN A N 1
ATOM 1719 C CA . ASN A 1 216 ? 14.783 -1.810 -21.391 1.00 97.31 216 ASN A CA 1
ATOM 1720 C C . ASN A 1 216 ? 14.466 -2.286 -22.819 1.00 97.31 216 ASN A C 1
ATOM 1722 O O . ASN A 1 216 ? 15.336 -2.259 -23.687 1.00 97.31 216 ASN A O 1
ATOM 1726 N N . SER A 1 217 ? 13.212 -2.664 -23.083 1.00 97.31 217 SER A N 1
ATOM 1727 C CA . SER A 1 217 ? 12.735 -3.023 -24.423 1.00 97.31 217 SER A CA 1
ATOM 1728 C C . SER A 1 217 ? 12.886 -1.860 -25.411 1.00 97.31 217 SER A C 1
ATOM 1730 O O . SER A 1 217 ? 13.476 -2.042 -26.476 1.00 97.31 217 SER A O 1
ATOM 1732 N N . LYS A 1 218 ? 12.474 -0.645 -25.014 1.00 98.00 218 LYS A N 1
ATOM 1733 C CA . LYS A 1 218 ? 12.654 0.590 -25.802 1.00 98.00 218 LYS A CA 1
ATOM 1734 C C . LYS A 1 218 ? 14.128 0.849 -26.130 1.00 98.00 218 LYS A C 1
ATOM 1736 O O . LYS A 1 218 ? 14.471 1.022 -27.294 1.00 98.00 218 LYS A O 1
ATOM 1741 N N . LEU A 1 219 ? 15.027 0.753 -25.147 1.00 97.94 219 LEU A N 1
ATOM 1742 C CA . LEU A 1 219 ? 16.471 0.905 -25.380 1.00 97.94 219 LEU A CA 1
ATOM 1743 C C . LEU A 1 219 ? 17.037 -0.150 -26.341 1.00 97.94 219 LEU A C 1
ATOM 1745 O O . LEU A 1 219 ? 17.928 0.151 -27.136 1.00 97.94 219 LEU A O 1
ATOM 1749 N N . ARG A 1 220 ? 16.566 -1.403 -26.281 1.00 97.56 220 ARG A N 1
ATOM 1750 C CA . ARG A 1 220 ? 16.984 -2.439 -27.243 1.00 97.56 220 ARG A CA 1
ATOM 1751 C C . ARG A 1 220 ? 16.506 -2.114 -28.653 1.00 97.56 220 ARG A C 1
ATOM 1753 O O . ARG A 1 220 ? 17.282 -2.276 -29.592 1.00 97.56 220 ARG A O 1
ATOM 1760 N N . GLN A 1 221 ? 15.271 -1.639 -28.788 1.00 98.25 221 GLN A N 1
ATOM 1761 C CA . GLN A 1 221 ? 14.720 -1.205 -30.065 1.00 98.25 221 GLN A CA 1
ATOM 1762 C C . GLN A 1 221 ? 15.522 -0.034 -30.647 1.00 98.25 221 GLN A C 1
ATOM 1764 O O . GLN A 1 221 ? 15.976 -0.122 -31.783 1.00 98.25 221 GLN A O 1
ATOM 1769 N N . GLU A 1 222 ? 15.790 1.008 -29.859 1.00 97.88 222 GLU A N 1
ATOM 1770 C CA . GLU A 1 222 ? 16.595 2.158 -30.291 1.00 97.88 222 GLU A CA 1
ATOM 1771 C C . GLU A 1 222 ? 18.011 1.743 -30.718 1.00 97.88 222 GLU A C 1
ATOM 1773 O O . GLU A 1 222 ? 18.504 2.185 -31.754 1.00 97.88 222 GLU A O 1
ATOM 1778 N N . ASN A 1 223 ? 18.663 0.843 -29.973 1.00 98.12 223 ASN A N 1
ATOM 1779 C CA . ASN A 1 223 ? 19.970 0.308 -30.367 1.00 98.12 223 ASN A CA 1
ATOM 1780 C C . ASN A 1 223 ? 19.910 -0.451 -31.699 1.00 98.12 223 ASN A C 1
ATOM 1782 O O . ASN A 1 223 ? 20.826 -0.331 -32.514 1.00 98.12 223 ASN A O 1
ATOM 1786 N N . MET A 1 224 ? 18.844 -1.220 -31.930 1.00 97.94 224 MET A N 1
ATOM 1787 C CA . MET A 1 224 ? 18.638 -1.932 -33.190 1.00 97.94 224 MET A CA 1
ATOM 1788 C C . MET A 1 224 ? 18.426 -0.955 -34.353 1.00 97.94 224 MET A C 1
ATOM 1790 O O . MET A 1 224 ? 19.060 -1.105 -35.396 1.00 97.94 224 MET A O 1
ATOM 1794 N N . GLU A 1 225 ? 17.619 0.089 -34.157 1.00 98.38 225 GLU A N 1
ATOM 1795 C CA . GLU A 1 225 ? 17.405 1.145 -35.153 1.00 98.38 225 GLU A CA 1
ATOM 1796 C C . GLU A 1 225 ? 18.699 1.909 -35.471 1.00 98.38 225 GLU A C 1
ATOM 1798 O O . GLU A 1 225 ? 18.987 2.194 -36.635 1.00 98.38 225 GLU A O 1
ATOM 1803 N N . LEU A 1 226 ? 19.510 2.228 -34.458 1.00 98.50 226 LEU A N 1
ATOM 1804 C CA . LEU A 1 226 ? 20.808 2.877 -34.651 1.00 98.50 226 LEU A CA 1
ATOM 1805 C C . LEU A 1 226 ? 21.782 1.980 -35.420 1.00 98.50 226 LEU A C 1
ATOM 1807 O O . LEU A 1 226 ? 22.443 2.456 -36.345 1.00 98.50 226 LEU A O 1
ATOM 1811 N N . ALA A 1 227 ? 21.845 0.689 -35.086 1.00 98.38 227 ALA A N 1
ATOM 1812 C CA . ALA A 1 227 ? 22.656 -0.278 -35.820 1.00 98.38 227 ALA A CA 1
ATOM 1813 C C . ALA A 1 227 ? 22.215 -0.382 -37.289 1.00 98.38 227 ALA A C 1
ATOM 1815 O O . ALA A 1 227 ? 23.056 -0.397 -38.188 1.00 98.38 227 ALA A O 1
ATOM 1816 N N . GLU A 1 228 ? 20.906 -0.378 -37.554 1.00 98.50 228 GLU A N 1
ATOM 1817 C CA . GLU A 1 228 ? 20.371 -0.397 -38.916 1.00 98.50 228 GLU A CA 1
ATOM 1818 C C . GLU A 1 228 ? 20.708 0.889 -39.689 1.00 98.50 228 GLU A C 1
ATOM 1820 O O . GLU A 1 228 ? 21.081 0.830 -40.862 1.00 98.50 228 GLU A O 1
ATOM 1825 N N . ARG A 1 229 ? 20.641 2.059 -39.039 1.00 98.44 229 ARG A N 1
ATOM 1826 C CA . ARG A 1 229 ? 21.057 3.338 -39.644 1.00 98.44 229 ARG A CA 1
ATOM 1827 C C . ARG A 1 229 ? 22.544 3.347 -39.989 1.00 98.44 229 ARG A C 1
ATOM 1829 O O . ARG A 1 229 ? 22.899 3.783 -41.081 1.00 98.44 229 ARG A O 1
ATOM 1836 N N . LEU A 1 230 ? 23.399 2.842 -39.098 1.00 98.44 230 LEU A N 1
ATOM 1837 C CA . LEU A 1 230 ? 24.833 2.697 -39.364 1.00 98.44 230 LEU A CA 1
ATOM 1838 C C . LEU A 1 230 ? 25.090 1.743 -40.532 1.00 98.44 230 LEU A C 1
ATOM 1840 O O . LEU A 1 230 ? 25.883 2.066 -41.411 1.00 98.44 230 LEU A O 1
ATOM 1844 N N . LYS A 1 231 ? 24.378 0.611 -40.585 1.00 98.50 231 LYS A N 1
ATOM 1845 C CA . LYS A 1 231 ? 24.478 -0.340 -41.696 1.00 98.50 231 LYS A CA 1
ATOM 1846 C C . LYS A 1 231 ? 24.126 0.317 -43.033 1.00 98.50 231 LYS A C 1
ATOM 1848 O O . LYS A 1 231 ? 24.910 0.234 -43.970 1.00 98.50 231 LYS A O 1
ATOM 1853 N N . LYS A 1 232 ? 23.000 1.037 -43.098 1.00 98.44 232 LYS A N 1
ATOM 1854 C CA . LYS A 1 232 ? 22.579 1.776 -44.303 1.00 98.44 232 LYS A CA 1
ATOM 1855 C C . LYS A 1 232 ? 23.602 2.830 -44.721 1.00 98.44 232 LYS A C 1
ATOM 1857 O O . LYS A 1 232 ? 23.816 3.032 -45.910 1.00 98.44 232 LYS A O 1
ATOM 1862 N N . LEU A 1 233 ? 24.231 3.506 -43.759 1.00 98.31 233 LEU A N 1
ATOM 1863 C CA . LEU A 1 233 ? 25.278 4.482 -44.046 1.00 98.31 233 LEU A CA 1
ATOM 1864 C C . LEU A 1 233 ? 26.505 3.807 -44.673 1.00 98.31 233 LEU A C 1
ATOM 1866 O O . LEU A 1 233 ? 27.001 4.293 -45.684 1.00 98.31 233 LEU A O 1
ATOM 1870 N N . ILE A 1 234 ? 26.958 2.681 -44.114 1.00 98.19 234 ILE A N 1
ATOM 1871 C CA . ILE A 1 234 ? 28.071 1.893 -44.669 1.00 98.19 234 ILE A CA 1
ATOM 1872 C C . ILE A 1 234 ? 27.749 1.456 -46.103 1.00 98.19 234 ILE A C 1
ATOM 1874 O O . ILE A 1 234 ? 28.523 1.758 -47.004 1.00 98.19 234 ILE A O 1
ATOM 1878 N N . GLU A 1 235 ? 26.572 0.867 -46.334 1.00 98.31 235 GLU A N 1
ATOM 1879 C CA . GLU A 1 235 ? 26.120 0.438 -47.669 1.00 98.31 235 GLU A CA 1
ATOM 1880 C C . GLU A 1 235 ? 26.105 1.608 -48.680 1.00 98.31 235 GLU A C 1
ATOM 1882 O O . GLU A 1 235 ? 26.476 1.451 -49.843 1.00 98.31 235 GLU A O 1
ATOM 1887 N N . GLN A 1 236 ? 25.720 2.816 -48.246 1.00 98.31 236 GLN A N 1
ATOM 1888 C CA . GLN A 1 236 ? 25.777 4.016 -49.090 1.00 98.31 236 GLN A CA 1
ATOM 1889 C C . GLN A 1 236 ? 27.211 4.440 -49.433 1.00 98.31 236 GLN A C 1
ATOM 1891 O O . GLN A 1 236 ? 27.459 4.880 -50.559 1.00 98.31 236 GLN A O 1
ATOM 1896 N N . TYR A 1 237 ? 28.143 4.351 -48.480 1.00 98.44 237 TYR A N 1
ATOM 1897 C CA . TYR A 1 237 ? 29.551 4.666 -48.725 1.00 98.44 237 TYR A CA 1
ATOM 1898 C C . TYR A 1 237 ? 30.195 3.654 -49.667 1.00 98.44 237 TYR A C 1
ATOM 1900 O O . TYR A 1 237 ? 30.853 4.078 -50.614 1.00 98.44 237 TYR A O 1
ATOM 1908 N N . GLU A 1 238 ? 29.937 2.361 -49.472 1.00 97.94 238 GLU A N 1
ATOM 1909 C CA . GLU A 1 238 ? 30.408 1.291 -50.360 1.00 97.94 238 GLU A CA 1
ATOM 1910 C C . GLU A 1 238 ? 29.923 1.520 -51.800 1.00 97.94 238 GLU A C 1
ATOM 1912 O O . GLU A 1 238 ? 30.712 1.489 -52.744 1.00 97.94 238 GLU A O 1
ATOM 1917 N N . LEU A 1 239 ? 28.642 1.865 -51.980 1.00 98.50 239 LEU A N 1
ATOM 1918 C CA . LEU A 1 239 ? 28.092 2.178 -53.303 1.00 98.50 239 LEU A CA 1
ATOM 1919 C C . LEU A 1 239 ? 28.755 3.413 -53.938 1.00 98.50 239 LEU A C 1
ATOM 1921 O O . LEU A 1 239 ? 28.979 3.468 -55.152 1.00 98.50 239 LEU A O 1
ATOM 1925 N N . ARG A 1 240 ? 29.055 4.435 -53.130 1.00 98.06 240 ARG A N 1
ATOM 1926 C CA . ARG A 1 240 ? 29.711 5.660 -53.603 1.00 98.06 240 ARG A CA 1
ATOM 1927 C C . ARG A 1 240 ? 31.165 5.404 -53.990 1.00 98.06 240 ARG A C 1
ATOM 1929 O O . ARG A 1 240 ? 31.610 5.945 -54.999 1.00 98.06 240 ARG A O 1
ATOM 1936 N N . GLU A 1 241 ? 31.878 4.591 -53.219 1.00 97.94 241 GLU A N 1
ATOM 1937 C CA . GLU A 1 241 ? 33.239 4.143 -53.517 1.00 97.94 241 GLU A CA 1
ATOM 1938 C C . GLU A 1 241 ? 33.269 3.347 -54.828 1.00 97.94 241 GLU A C 1
ATOM 1940 O O . GLU A 1 241 ? 34.030 3.691 -55.730 1.00 97.94 241 GLU A O 1
ATOM 1945 N N . GLU A 1 242 ? 32.331 2.411 -55.020 1.00 98.12 242 GLU A N 1
ATOM 1946 C CA . GLU A 1 242 ? 32.193 1.666 -56.278 1.00 98.12 242 GLU A CA 1
ATOM 1947 C C . GLU A 1 242 ? 31.948 2.600 -57.481 1.00 98.12 242 GLU A C 1
ATOM 1949 O O . GLU A 1 242 ? 32.474 2.391 -58.581 1.00 98.12 242 GLU A O 1
ATOM 1954 N N . HIS A 1 243 ? 31.153 3.661 -57.300 1.00 98.12 243 HIS A N 1
ATOM 1955 C CA . HIS A 1 243 ? 30.945 4.665 -58.342 1.00 98.12 243 HIS A CA 1
ATOM 1956 C C . HIS A 1 243 ? 32.224 5.457 -58.653 1.00 98.12 243 HIS A C 1
ATOM 1958 O O . HIS A 1 243 ? 32.540 5.663 -59.828 1.00 98.12 243 HIS A O 1
ATOM 1964 N N . ILE A 1 244 ? 32.968 5.879 -57.627 1.00 98.12 244 ILE A N 1
ATOM 1965 C CA . ILE A 1 244 ? 34.244 6.590 -57.789 1.00 98.12 244 ILE A CA 1
ATOM 1966 C C . ILE A 1 244 ? 35.248 5.709 -58.536 1.00 98.12 244 ILE A C 1
ATOM 1968 O O . ILE A 1 244 ? 35.851 6.183 -59.498 1.00 98.12 244 ILE A O 1
ATOM 1972 N N . ASP A 1 245 ? 35.357 4.428 -58.189 1.00 98.12 245 ASP A N 1
ATOM 1973 C CA . ASP A 1 245 ? 36.218 3.466 -58.884 1.00 98.12 245 ASP A CA 1
ATOM 1974 C C . ASP A 1 245 ? 35.864 3.334 -60.369 1.00 98.12 245 ASP A C 1
ATOM 1976 O O . ASP A 1 245 ? 36.748 3.288 -61.232 1.00 98.12 245 ASP A O 1
ATOM 1980 N N . LYS A 1 246 ? 34.567 3.301 -60.703 1.00 98.12 246 LYS A N 1
ATOM 1981 C CA . LYS A 1 246 ? 34.102 3.286 -62.101 1.00 98.12 246 LYS A CA 1
ATOM 1982 C C . LYS A 1 246 ? 34.513 4.558 -62.841 1.00 98.12 246 LYS A C 1
ATOM 1984 O O . LYS A 1 246 ? 34.998 4.473 -63.971 1.00 98.12 246 LYS A O 1
ATOM 1989 N N . VAL A 1 247 ? 34.351 5.727 -62.219 1.00 98.25 247 VAL A N 1
ATOM 1990 C CA . VAL A 1 247 ? 34.772 7.013 -62.799 1.00 98.25 247 VAL A CA 1
ATOM 1991 C C . VAL A 1 247 ? 36.288 7.062 -62.973 1.00 98.25 247 VAL A C 1
ATOM 1993 O O . VAL A 1 247 ? 36.761 7.502 -64.020 1.00 98.25 247 VAL A O 1
ATOM 1996 N N . PHE A 1 248 ? 37.048 6.573 -61.993 1.00 98.12 248 PHE A N 1
ATOM 1997 C CA . PHE A 1 248 ? 38.504 6.528 -62.047 1.00 98.12 248 PHE A CA 1
ATOM 1998 C C . PHE A 1 248 ? 38.986 5.653 -63.208 1.00 98.12 248 PHE A C 1
ATOM 2000 O O . PHE A 1 248 ? 39.750 6.124 -64.046 1.00 98.12 248 PHE A O 1
ATOM 2007 N N . LYS A 1 249 ? 38.446 4.433 -63.349 1.00 98.06 249 LYS A N 1
ATOM 2008 C CA . LYS A 1 249 ? 38.722 3.547 -64.497 1.00 98.06 249 LYS A CA 1
ATOM 2009 C C . LYS A 1 249 ? 38.367 4.202 -65.831 1.00 98.06 249 LYS A C 1
ATOM 2011 O O . LYS A 1 249 ? 39.125 4.099 -66.789 1.00 98.06 249 LYS A O 1
ATOM 2016 N N . HIS A 1 250 ? 37.230 4.895 -65.906 1.00 98.12 250 HIS A N 1
ATOM 2017 C CA . HIS A 1 250 ? 36.847 5.620 -67.116 1.00 98.12 250 HIS A CA 1
ATOM 2018 C C . HIS A 1 250 ? 37.846 6.737 -67.461 1.00 98.12 250 HIS A C 1
ATOM 2020 O O . HIS A 1 250 ? 38.212 6.889 -68.625 1.00 98.12 250 HIS A O 1
ATOM 2026 N N . LYS A 1 251 ? 38.307 7.501 -66.462 1.00 97.88 251 LYS A N 1
ATOM 2027 C CA . LYS A 1 251 ? 39.300 8.569 -66.646 1.00 97.88 251 LYS A CA 1
ATOM 2028 C C . LYS A 1 251 ? 40.671 8.033 -67.039 1.00 97.88 251 LYS A C 1
ATOM 2030 O O . LYS A 1 251 ? 41.291 8.617 -67.921 1.00 97.88 251 LYS A O 1
ATOM 2035 N N . ASP A 1 252 ? 41.096 6.918 -66.458 1.00 98.00 252 ASP A N 1
ATOM 2036 C CA . ASP A 1 252 ? 42.349 6.253 -66.815 1.00 98.00 252 ASP A CA 1
ATOM 2037 C C . ASP A 1 252 ? 42.325 5.757 -68.269 1.00 98.00 252 ASP A C 1
ATOM 2039 O O . ASP A 1 252 ? 43.208 6.088 -69.056 1.00 98.00 252 ASP A O 1
ATOM 2043 N N . LEU A 1 253 ? 41.244 5.088 -68.689 1.00 98.00 253 LEU A N 1
ATOM 2044 C CA . LEU A 1 253 ? 41.057 4.686 -70.090 1.00 98.00 253 LEU A CA 1
ATOM 2045 C C . LEU A 1 253 ? 41.014 5.889 -71.046 1.00 98.00 253 LEU A C 1
ATOM 2047 O O . LEU A 1 253 ? 41.555 5.830 -72.151 1.00 98.00 253 LEU A O 1
ATOM 2051 N N . GLN A 1 254 ? 40.382 6.993 -70.635 1.00 97.31 254 GLN A N 1
ATOM 2052 C CA . GLN A 1 254 ? 40.363 8.232 -71.413 1.00 97.31 254 GLN A CA 1
ATOM 2053 C C . GLN A 1 254 ? 41.775 8.824 -71.561 1.00 97.31 254 GLN A C 1
ATOM 2055 O O . GLN A 1 254 ? 42.122 9.281 -72.651 1.00 97.31 254 GLN A O 1
ATOM 2060 N N . GLN A 1 255 ? 42.584 8.800 -70.498 1.00 97.81 255 GLN A N 1
ATOM 2061 C CA . GLN A 1 255 ? 43.973 9.258 -70.517 1.00 97.81 255 GLN A CA 1
ATOM 2062 C C . GLN A 1 255 ? 44.829 8.381 -71.436 1.00 97.81 255 GLN A C 1
ATOM 2064 O O . GLN A 1 255 ? 45.470 8.907 -72.342 1.00 97.81 255 GLN A O 1
ATOM 2069 N N . GLN A 1 256 ? 44.747 7.054 -71.293 1.00 97.88 256 GLN A N 1
ATOM 2070 C CA . GLN A 1 256 ? 45.448 6.101 -72.161 1.00 97.88 256 GLN A CA 1
ATOM 2071 C C . GLN A 1 256 ? 45.118 6.324 -73.645 1.00 97.88 256 GLN A C 1
ATOM 2073 O O . GLN A 1 256 ? 46.003 6.267 -74.497 1.00 97.88 256 GLN A O 1
ATOM 2078 N N . LEU A 1 257 ? 43.856 6.631 -73.972 1.00 97.94 257 LEU A N 1
ATOM 2079 C CA . LEU A 1 257 ? 43.449 6.951 -75.342 1.00 97.94 257 LEU A CA 1
ATOM 2080 C C . LEU A 1 257 ? 44.103 8.240 -75.864 1.00 97.94 257 LEU A C 1
ATOM 2082 O O . LEU A 1 257 ? 44.483 8.303 -77.035 1.00 97.94 257 LEU A O 1
ATOM 2086 N N . VAL A 1 258 ? 44.199 9.281 -75.033 1.00 97.75 258 VAL A N 1
ATOM 2087 C CA . VAL A 1 258 ? 44.858 10.543 -75.404 1.00 97.75 258 VAL A CA 1
ATOM 2088 C C . VAL A 1 258 ? 46.358 10.328 -75.592 1.00 97.75 258 VAL A C 1
ATOM 2090 O O . VAL A 1 258 ? 46.901 10.781 -76.599 1.00 97.75 258 VAL A O 1
ATOM 2093 N N . ASP A 1 259 ? 47.003 9.588 -74.691 1.00 97.69 259 ASP A N 1
ATOM 2094 C CA . ASP A 1 259 ? 48.433 9.282 -74.775 1.00 97.69 259 ASP A CA 1
ATOM 2095 C C . ASP A 1 259 ? 48.756 8.449 -76.020 1.00 97.69 259 ASP A C 1
ATOM 2097 O O . ASP A 1 259 ? 49.702 8.765 -76.739 1.00 97.69 259 ASP A O 1
ATOM 2101 N N . ALA A 1 260 ? 47.925 7.455 -76.353 1.00 97.62 260 ALA A N 1
ATOM 2102 C CA . ALA A 1 260 ? 48.072 6.672 -77.579 1.00 97.62 260 ALA A CA 1
ATOM 2103 C C . ALA A 1 260 ? 47.922 7.535 -78.847 1.00 97.62 260 ALA A C 1
ATOM 2105 O O . ALA A 1 260 ? 48.699 7.396 -79.790 1.00 97.62 260 ALA A O 1
ATOM 2106 N N . LYS A 1 261 ? 46.960 8.472 -78.874 1.00 97.75 261 LYS A N 1
ATOM 2107 C CA . LYS A 1 261 ? 46.810 9.427 -79.989 1.00 97.75 261 LYS A CA 1
ATOM 2108 C C . LYS A 1 261 ? 48.006 10.370 -80.103 1.00 97.75 261 LYS A C 1
ATOM 2110 O O . LYS A 1 261 ? 48.425 10.689 -81.214 1.00 97.75 261 LYS A O 1
ATOM 2115 N N . LEU A 1 262 ? 48.546 10.817 -78.970 1.00 97.75 262 LEU A N 1
ATOM 2116 C CA . LEU A 1 262 ? 49.742 11.650 -78.935 1.00 97.75 262 LEU A CA 1
ATOM 2117 C C . LEU A 1 262 ? 50.957 10.885 -79.472 1.00 97.75 262 LEU A C 1
ATOM 2119 O O . LEU A 1 262 ? 51.666 11.420 -80.321 1.00 97.75 262 LEU A O 1
ATOM 2123 N N . GLN A 1 263 ? 51.163 9.640 -79.034 1.00 97.12 263 GLN A N 1
ATOM 2124 C CA . GLN A 1 263 ? 52.231 8.765 -79.530 1.00 97.12 263 GLN A CA 1
ATOM 2125 C C . GLN A 1 263 ? 52.110 8.540 -81.040 1.00 97.12 263 GLN A C 1
ATOM 2127 O O . GLN A 1 263 ? 53.071 8.773 -81.767 1.00 97.12 263 GLN A O 1
ATOM 2132 N N . GLN A 1 264 ? 50.914 8.207 -81.533 1.00 97.06 264 GLN A N 1
ATOM 2133 C CA . GLN A 1 264 ? 50.661 8.052 -82.967 1.00 97.06 264 GLN A CA 1
ATOM 2134 C C . GLN A 1 264 ? 51.000 9.330 -83.758 1.00 97.06 264 GLN A C 1
ATOM 2136 O O . GLN A 1 264 ? 51.616 9.265 -84.821 1.00 97.06 264 GLN A O 1
ATOM 2141 N N . ALA A 1 265 ? 50.621 10.509 -83.252 1.00 96.56 265 ALA A N 1
ATOM 2142 C CA . ALA A 1 265 ? 50.944 11.783 -83.896 1.00 96.56 265 ALA A CA 1
ATOM 2143 C C . ALA A 1 265 ? 52.456 12.080 -83.884 1.00 96.56 265 ALA A C 1
ATOM 2145 O O . ALA A 1 265 ? 52.991 12.566 -84.880 1.00 96.56 265 ALA A O 1
ATOM 2146 N N . GLN A 1 266 ? 53.149 11.773 -82.783 1.00 96.69 266 GLN A N 1
ATOM 2147 C CA . GLN A 1 266 ? 54.605 11.903 -82.673 1.00 96.69 266 GLN A CA 1
ATOM 2148 C C . GLN A 1 266 ? 55.335 10.978 -83.654 1.00 96.69 266 GLN A C 1
ATOM 2150 O O . GLN A 1 266 ? 56.297 11.408 -84.288 1.00 96.69 266 GLN A O 1
ATOM 2155 N N . GLU A 1 267 ? 54.869 9.739 -83.818 1.00 96.38 267 GLU A N 1
ATOM 2156 C CA . GLU A 1 267 ? 55.414 8.790 -84.793 1.00 96.38 267 GLU A CA 1
ATOM 2157 C C . GLU A 1 267 ? 55.235 9.295 -86.227 1.00 96.38 267 GLU A C 1
ATOM 2159 O O . GLU A 1 267 ? 56.208 9.344 -86.976 1.00 96.38 267 GLU A O 1
ATOM 2164 N N . LEU A 1 268 ? 54.040 9.772 -86.595 1.00 96.31 268 LEU A N 1
ATOM 2165 C CA . LEU A 1 268 ? 53.794 10.358 -87.919 1.00 96.31 268 LEU A CA 1
ATOM 2166 C C . LEU A 1 268 ? 54.668 11.591 -88.193 1.00 96.31 268 LEU A C 1
ATOM 2168 O O . LEU A 1 268 ? 55.181 11.742 -89.304 1.00 96.31 268 LEU A O 1
ATOM 2172 N N . LEU A 1 269 ? 54.858 12.461 -87.193 1.00 95.56 269 LEU A N 1
ATOM 2173 C CA . LEU A 1 269 ? 55.764 13.609 -87.296 1.00 95.56 269 LEU A CA 1
ATOM 2174 C C . LEU A 1 269 ? 57.206 13.156 -87.510 1.00 95.56 269 LEU A C 1
ATOM 2176 O O . LEU A 1 269 ? 57.857 13.641 -88.431 1.00 95.56 269 LEU A O 1
ATOM 2180 N N . LYS A 1 270 ? 57.683 12.187 -86.725 1.00 96.44 270 LYS A N 1
ATOM 2181 C CA . LYS A 1 270 ? 59.029 11.628 -86.871 1.00 96.44 270 LYS A CA 1
ATOM 2182 C C . LYS A 1 270 ? 59.224 10.987 -88.245 1.00 96.44 270 LYS A C 1
ATOM 2184 O O . LYS A 1 270 ? 60.236 11.225 -88.894 1.00 96.44 270 LYS A O 1
ATOM 2189 N N . GLU A 1 271 ? 58.254 10.218 -88.736 1.00 96.06 271 GLU A N 1
ATOM 2190 C CA . GLU A 1 271 ? 58.319 9.652 -90.083 1.00 96.06 271 GLU A CA 1
ATOM 2191 C C . GLU A 1 271 ? 58.363 10.740 -91.164 1.00 96.06 271 GLU A C 1
ATOM 2193 O O . GLU A 1 271 ? 59.083 10.596 -92.152 1.00 96.06 271 GLU A O 1
ATOM 2198 N N . ALA A 1 272 ? 57.591 11.820 -91.009 1.00 95.62 272 ALA A N 1
ATOM 2199 C CA . ALA A 1 272 ? 57.611 12.956 -91.926 1.00 95.62 272 ALA A CA 1
ATOM 2200 C C . ALA A 1 272 ? 58.955 13.702 -91.883 1.00 95.62 272 ALA A C 1
ATOM 2202 O O . ALA A 1 272 ? 59.500 14.021 -92.938 1.00 95.62 272 ALA A O 1
ATOM 2203 N N . GLU A 1 273 ? 59.522 13.918 -90.695 1.00 94.88 273 GLU A N 1
ATOM 2204 C CA . GLU A 1 273 ? 60.863 14.481 -90.508 1.00 94.88 273 GLU A CA 1
ATOM 2205 C C . GLU A 1 273 ? 61.931 13.601 -91.159 1.00 94.88 273 GLU A C 1
ATOM 2207 O O . GLU A 1 273 ? 62.784 14.108 -91.884 1.00 94.88 273 GLU A O 1
ATOM 2212 N N . GLU A 1 274 ? 61.862 12.281 -90.977 1.00 95.75 274 GLU A N 1
ATOM 2213 C CA . GLU A 1 274 ? 62.775 11.342 -91.623 1.00 95.75 274 GLU A CA 1
ATOM 2214 C C . GLU A 1 274 ? 62.599 11.319 -93.149 1.00 95.75 274 GLU A C 1
ATOM 2216 O O . GLU A 1 274 ? 63.588 11.232 -93.873 1.00 95.75 274 GLU A O 1
ATOM 2221 N N . ARG A 1 275 ? 61.365 11.387 -93.676 1.00 95.31 275 ARG A N 1
ATOM 2222 C CA . ARG A 1 275 ? 61.108 11.507 -95.128 1.00 95.31 275 ARG A CA 1
ATOM 2223 C C . ARG A 1 275 ? 61.710 12.797 -95.676 1.00 95.31 275 ARG A C 1
ATOM 2225 O O . ARG A 1 275 ? 62.498 12.735 -96.614 1.00 95.31 275 ARG A O 1
ATOM 2232 N N . HIS A 1 276 ? 61.427 13.927 -95.037 1.00 95.69 276 HIS A N 1
ATOM 2233 C CA . HIS A 1 276 ? 61.984 15.222 -95.416 1.00 95.69 276 HIS A CA 1
ATOM 2234 C C . HIS A 1 276 ? 63.517 15.236 -95.321 1.00 95.69 276 HIS A C 1
ATOM 2236 O O . HIS A 1 276 ? 64.184 15.768 -96.204 1.00 95.69 276 HIS A O 1
ATOM 2242 N N . GLN A 1 277 ? 64.103 14.604 -94.301 1.00 95.19 277 GLN A N 1
ATOM 2243 C CA . GLN A 1 277 ? 65.553 14.479 -94.169 1.00 95.19 277 GLN A CA 1
ATOM 2244 C C . GLN A 1 277 ? 66.149 13.623 -95.299 1.00 95.19 277 GLN A C 1
ATOM 2246 O O . GLN A 1 277 ? 67.147 14.026 -95.893 1.00 95.19 277 GLN A O 1
ATOM 2251 N N . ARG A 1 278 ? 65.510 12.501 -95.667 1.00 95.44 278 ARG A N 1
ATOM 2252 C CA . ARG A 1 278 ? 65.913 11.681 -96.828 1.00 95.44 278 ARG A CA 1
ATOM 2253 C C . ARG A 1 278 ? 65.835 12.470 -98.138 1.00 95.44 278 ARG A C 1
ATOM 2255 O O . ARG A 1 278 ? 66.764 12.395 -98.936 1.00 95.44 278 ARG A O 1
ATOM 2262 N N . GLU A 1 279 ? 64.760 13.227 -98.354 1.00 93.75 279 GLU A N 1
ATOM 2263 C CA . GLU A 1 279 ? 64.585 14.087 -99.535 1.00 93.75 279 GLU A CA 1
ATOM 2264 C C . GLU A 1 279 ? 65.647 15.189 -99.592 1.00 93.75 279 GLU A C 1
ATOM 2266 O O . GLU A 1 279 ? 66.285 15.391 -100.624 1.00 93.75 279 GLU A O 1
ATOM 2271 N N . LYS A 1 280 ? 65.899 15.863 -98.467 1.00 95.69 280 LYS A N 1
ATOM 2272 C CA . LYS A 1 280 ? 66.952 16.873 -98.338 1.00 95.69 280 LYS A CA 1
ATOM 2273 C C . LYS A 1 280 ? 68.332 16.294 -98.654 1.00 95.69 280 LYS A C 1
ATOM 2275 O O . LYS A 1 280 ? 69.090 16.916 -99.396 1.00 95.69 280 LYS A O 1
ATOM 2280 N N . ASP A 1 281 ? 68.659 15.120 -98.117 1.00 94.31 281 ASP A N 1
ATOM 2281 C CA . ASP A 1 281 ? 69.938 14.450 -98.371 1.00 94.31 281 ASP A CA 1
ATOM 2282 C C . ASP A 1 281 ? 70.067 13.995 -99.832 1.00 94.31 281 ASP A C 1
ATOM 2284 O O . ASP A 1 281 ? 71.158 14.056 -100.402 1.00 94.31 281 ASP A O 1
ATOM 2288 N N . PHE A 1 282 ? 68.965 13.566 -100.455 1.00 94.94 282 PHE A N 1
ATOM 2289 C CA . PHE A 1 282 ? 68.914 13.240 -101.880 1.00 94.94 282 PHE A CA 1
ATOM 2290 C C . PHE A 1 282 ? 69.186 14.473 -102.752 1.00 94.94 282 PHE A C 1
ATOM 2292 O O . PHE A 1 282 ? 70.111 14.449 -103.561 1.00 94.94 282 PHE A O 1
ATOM 2299 N N . LEU A 1 283 ? 68.459 15.574 -102.529 1.00 95.25 283 LEU A N 1
ATOM 2300 C CA . LEU A 1 283 ? 68.648 16.831 -103.263 1.00 95.25 283 LEU A CA 1
ATOM 2301 C C . LEU A 1 283 ? 70.058 17.403 -103.075 1.00 95.25 283 LEU A C 1
ATOM 2303 O O . LEU A 1 283 ? 70.639 17.945 -104.014 1.00 95.25 283 LEU A O 1
ATOM 2307 N N . LEU A 1 284 ? 70.638 17.270 -101.877 1.00 95.06 284 LEU A N 1
ATOM 2308 C CA . LEU A 1 284 ? 72.012 17.698 -101.618 1.00 95.06 284 LEU A CA 1
ATOM 2309 C C . LEU A 1 284 ? 73.023 16.881 -102.437 1.00 95.06 284 LEU A C 1
ATOM 2311 O O . LEU A 1 284 ? 73.944 17.461 -103.012 1.00 95.06 284 LEU A O 1
ATOM 2315 N N . LYS A 1 285 ? 72.850 15.555 -102.521 1.00 94.81 285 LYS A N 1
ATOM 2316 C CA . LYS A 1 285 ? 73.693 14.687 -103.363 1.00 94.81 285 LYS A CA 1
ATOM 2317 C C . LYS A 1 285 ? 73.565 15.051 -104.840 1.00 94.81 285 LYS A C 1
ATOM 2319 O O . LYS A 1 285 ? 74.584 15.240 -105.497 1.00 94.81 285 LYS A O 1
ATOM 2324 N N . GLU A 1 286 ? 72.340 15.220 -105.332 1.00 93.88 286 GLU A N 1
ATOM 2325 C CA . GLU A 1 286 ? 72.074 15.605 -106.722 1.00 93.88 286 GLU A CA 1
ATOM 2326 C C . GLU A 1 286 ? 72.682 16.979 -107.062 1.00 93.88 286 GLU A C 1
ATOM 2328 O O . GLU A 1 286 ? 73.317 17.144 -108.106 1.00 93.88 286 GLU A O 1
ATOM 2333 N N . ALA A 1 287 ? 72.588 17.956 -106.152 1.00 92.25 287 ALA A N 1
ATOM 2334 C CA . ALA A 1 287 ? 73.225 19.262 -106.314 1.00 92.25 287 ALA A CA 1
ATOM 2335 C C . ALA A 1 287 ? 74.761 19.165 -106.387 1.00 92.25 287 ALA A C 1
ATOM 2337 O O . ALA A 1 287 ? 75.374 19.821 -107.231 1.00 92.25 287 ALA A O 1
ATOM 2338 N N . VAL A 1 288 ? 75.388 18.329 -105.548 1.00 94.31 288 VAL A N 1
ATOM 2339 C CA . VAL A 1 288 ? 76.843 18.082 -105.575 1.00 94.31 288 VAL A CA 1
ATOM 2340 C C . VAL A 1 288 ? 77.269 17.384 -106.871 1.00 94.31 288 VAL A C 1
ATOM 2342 O O . VAL A 1 288 ? 78.278 17.760 -107.468 1.00 94.31 288 VAL A O 1
ATOM 2345 N N . GLU A 1 289 ? 76.510 16.394 -107.342 1.00 91.94 289 GLU A N 1
ATOM 2346 C CA . GLU A 1 289 ? 76.781 15.703 -108.609 1.00 91.94 289 GLU A CA 1
ATOM 2347 C C . GLU A 1 289 ? 76.636 16.637 -109.816 1.00 91.94 289 GLU A C 1
ATOM 2349 O O . GLU A 1 289 ? 77.518 16.673 -110.678 1.00 91.94 289 GLU A O 1
ATOM 2354 N N . SER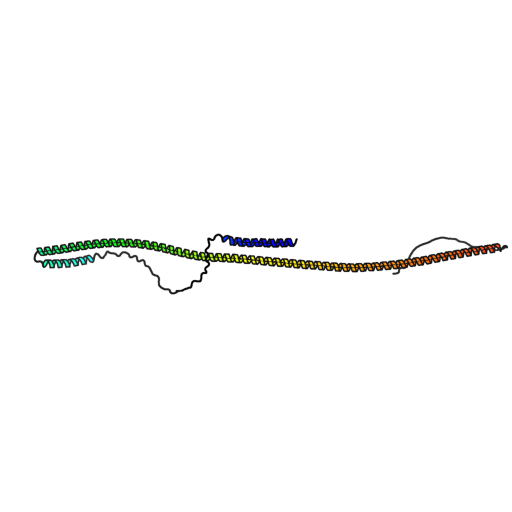 A 1 290 ? 75.578 17.450 -109.848 1.00 90.12 290 SER A N 1
ATOM 2355 C CA . SER A 1 290 ? 75.373 18.484 -110.867 1.00 90.12 290 SER A CA 1
ATOM 2356 C C . SER A 1 290 ? 76.496 19.524 -110.852 1.00 90.12 290 SER A C 1
ATOM 2358 O O . SER A 1 290 ? 77.036 19.873 -111.906 1.00 90.12 290 SER A O 1
ATOM 2360 N N . GLN A 1 291 ? 76.929 19.966 -109.665 1.00 91.94 291 GLN A N 1
ATOM 2361 C CA . GLN A 1 291 ? 78.079 20.856 -109.524 1.00 91.94 291 GLN A CA 1
ATOM 2362 C C . GLN A 1 291 ? 79.357 20.210 -110.074 1.00 91.94 291 GLN A C 1
ATOM 2364 O O . GLN A 1 291 ? 80.057 20.838 -110.870 1.00 91.94 291 GLN A O 1
ATOM 2369 N N . ARG A 1 292 ? 79.640 18.950 -109.720 1.00 92.50 292 ARG A N 1
ATOM 2370 C CA . ARG A 1 292 ? 80.789 18.194 -110.242 1.00 92.50 292 ARG A CA 1
ATOM 2371 C C . ARG A 1 292 ? 80.736 18.067 -111.766 1.00 92.50 292 ARG A C 1
ATOM 2373 O O . ARG A 1 292 ? 81.760 18.220 -112.429 1.00 92.50 292 ARG A O 1
ATOM 2380 N N . MET A 1 293 ? 79.557 17.812 -112.331 1.00 89.75 293 MET A N 1
ATOM 2381 C CA . MET A 1 293 ? 79.357 17.757 -113.780 1.00 89.75 293 MET A CA 1
ATOM 2382 C C . MET A 1 293 ? 79.628 19.119 -114.429 1.00 89.75 293 MET A C 1
ATOM 2384 O O . MET A 1 293 ? 80.359 19.202 -115.414 1.00 89.75 293 MET A O 1
ATOM 2388 N N . CYS A 1 294 ? 79.111 20.201 -113.844 1.00 86.75 294 CYS A N 1
ATOM 2389 C CA . CYS A 1 294 ? 79.388 21.564 -114.294 1.00 86.75 294 CYS A CA 1
ATOM 2390 C C . CYS A 1 294 ? 80.887 21.895 -114.234 1.00 86.75 294 CYS A C 1
ATOM 2392 O O . CYS A 1 294 ? 81.412 22.535 -115.144 1.00 86.75 294 CYS A O 1
ATOM 2394 N N . GLU A 1 295 ? 81.590 21.473 -113.183 1.00 90.50 295 GLU A N 1
ATOM 2395 C CA . GLU A 1 295 ? 83.041 21.639 -113.048 1.00 90.50 295 GLU A CA 1
ATOM 2396 C C . GLU A 1 295 ? 83.806 20.857 -114.120 1.00 90.50 295 GLU A C 1
ATOM 2398 O O . GLU A 1 295 ? 84.713 21.411 -114.742 1.00 90.50 295 GLU A O 1
ATOM 2403 N N . LEU A 1 296 ? 83.408 19.615 -114.403 1.00 90.50 296 LEU A N 1
ATOM 2404 C CA . LEU A 1 296 ? 83.997 18.813 -115.475 1.00 90.50 296 LEU A CA 1
ATOM 2405 C C . LEU A 1 296 ? 83.776 19.456 -116.851 1.00 90.50 296 LEU A C 1
ATOM 2407 O O . LEU A 1 296 ? 84.716 19.566 -117.635 1.00 90.50 296 LEU A O 1
ATOM 2411 N N . MET A 1 297 ? 82.564 19.941 -117.132 1.00 86.25 297 MET A N 1
ATOM 2412 C CA . MET A 1 297 ? 82.260 20.646 -118.381 1.00 86.25 297 MET A CA 1
ATOM 2413 C C . MET A 1 297 ? 83.066 21.944 -118.503 1.00 86.25 297 MET A C 1
ATOM 2415 O O . MET A 1 297 ? 83.605 22.222 -119.570 1.00 86.25 297 MET A O 1
ATOM 2419 N N . LYS A 1 298 ? 83.251 22.701 -117.412 1.00 87.31 298 LYS A N 1
ATOM 2420 C CA . LYS A 1 298 ? 84.161 23.864 -117.385 1.00 87.31 298 LYS A CA 1
ATOM 2421 C C . LYS A 1 298 ? 85.615 23.466 -117.666 1.00 87.31 298 LYS A C 1
ATOM 2423 O O . LYS A 1 298 ? 86.328 24.184 -118.368 1.00 87.31 298 LYS A O 1
ATOM 2428 N N . GLN A 1 299 ? 86.081 22.330 -117.147 1.00 87.75 299 GLN A N 1
ATOM 2429 C CA . GLN A 1 299 ? 87.417 21.806 -117.458 1.00 87.75 299 GLN A CA 1
ATOM 2430 C C . GLN A 1 299 ? 87.543 21.407 -118.936 1.00 87.75 299 GLN A C 1
ATOM 2432 O O . GLN A 1 299 ? 88.532 21.750 -119.577 1.00 87.75 299 GLN A O 1
ATOM 2437 N N . GLN A 1 300 ? 86.533 20.754 -119.514 1.00 84.00 300 GLN A N 1
ATOM 2438 C CA . GLN A 1 300 ? 86.504 20.452 -120.949 1.00 84.00 300 GLN A CA 1
ATOM 2439 C C . GLN A 1 300 ? 86.472 21.728 -121.797 1.00 84.00 300 GLN A C 1
ATOM 2441 O O . GLN A 1 300 ? 87.240 21.845 -122.746 1.00 84.00 300 GLN A O 1
ATOM 2446 N N . GLU A 1 301 ? 85.646 22.711 -121.433 1.00 81.69 301 GLU A N 1
ATOM 2447 C CA . GLU A 1 301 ? 85.572 24.012 -122.104 1.00 81.69 301 GLU A CA 1
ATOM 2448 C C . GLU A 1 301 ? 86.935 24.718 -122.083 1.00 81.69 301 GLU A C 1
ATOM 2450 O O . GLU A 1 301 ? 87.406 25.206 -123.110 1.00 81.69 301 GLU A O 1
ATOM 2455 N N . THR A 1 302 ? 87.605 24.751 -120.929 1.00 81.38 302 THR A N 1
ATOM 2456 C CA . THR A 1 302 ? 88.949 25.339 -120.806 1.00 81.38 302 THR A CA 1
ATOM 2457 C C . THR A 1 302 ? 90.008 24.547 -121.575 1.00 81.38 302 THR A C 1
ATOM 2459 O O . THR A 1 302 ? 90.866 25.162 -122.211 1.00 81.38 302 THR A O 1
ATOM 2462 N N . HIS A 1 303 ? 89.932 23.214 -121.598 1.00 82.19 303 HIS A N 1
ATOM 2463 C CA . HIS A 1 303 ? 90.821 22.363 -122.391 1.00 82.19 303 HIS A CA 1
ATOM 2464 C C . HIS A 1 303 ? 90.633 22.572 -123.901 1.00 82.19 303 HIS A C 1
ATOM 2466 O O . HIS A 1 303 ? 91.613 22.761 -124.620 1.00 82.19 303 HIS A O 1
ATOM 2472 N N . LEU A 1 304 ? 89.387 22.621 -124.381 1.00 80.38 304 LEU A N 1
ATOM 2473 C CA . LEU A 1 304 ? 89.053 22.926 -125.774 1.00 80.38 304 LEU A CA 1
ATOM 2474 C C . LEU A 1 304 ? 89.501 24.344 -126.149 1.00 80.38 304 LEU A C 1
ATOM 2476 O O . LEU A 1 304 ? 90.133 24.525 -127.186 1.00 80.38 304 LEU A O 1
ATOM 2480 N N . LYS A 1 305 ? 89.283 25.345 -125.282 1.00 76.69 305 LYS A N 1
ATOM 2481 C CA . LYS A 1 305 ? 89.831 26.702 -125.468 1.00 76.69 305 LYS A CA 1
ATOM 2482 C C . LYS A 1 305 ? 91.359 26.691 -125.567 1.00 76.69 305 LYS A C 1
ATOM 2484 O O . LYS A 1 305 ? 91.909 27.396 -126.408 1.00 76.69 305 LYS A O 1
ATOM 2489 N N . GLN A 1 306 ? 92.058 25.880 -124.768 1.00 74.69 306 GLN A N 1
ATOM 2490 C CA . GLN A 1 306 ? 93.511 25.703 -124.889 1.00 74.69 306 GLN A CA 1
ATOM 2491 C C . GLN A 1 306 ? 93.924 24.974 -126.177 1.00 74.69 306 GLN A C 1
ATOM 2493 O O . GLN A 1 306 ? 94.945 25.339 -126.756 1.00 74.69 306 GLN A O 1
ATOM 2498 N N . GLN A 1 307 ? 93.163 23.984 -126.658 1.00 65.75 307 GLN A N 1
ATOM 2499 C CA . GLN A 1 307 ? 93.412 23.324 -127.948 1.00 65.75 307 GLN A CA 1
ATOM 2500 C C . GLN A 1 307 ? 93.223 24.282 -129.129 1.00 65.75 307 GLN A C 1
ATOM 2502 O O . GLN A 1 307 ? 94.079 24.323 -130.012 1.00 65.75 307 GLN A O 1
ATOM 2507 N N . VAL A 1 308 ? 92.167 25.099 -129.119 1.00 64.00 308 VAL A N 1
ATOM 2508 C CA . VAL A 1 308 ? 91.941 26.166 -130.110 1.00 64.00 308 VAL A CA 1
ATOM 2509 C C . VAL A 1 308 ? 93.072 27.203 -130.048 1.00 64.00 308 VAL A C 1
ATOM 2511 O O . VAL A 1 308 ? 93.592 27.614 -131.079 1.00 64.00 308 VAL A O 1
ATOM 2514 N N . SER A 1 309 ? 93.548 27.541 -128.845 1.00 56.50 309 SER A N 1
ATOM 2515 C CA . SER A 1 309 ? 94.679 28.461 -128.643 1.00 56.50 309 SER A CA 1
ATOM 2516 C C . SER A 1 309 ? 96.036 27.886 -129.103 1.00 56.50 309 SER A C 1
ATOM 2518 O O . SER A 1 309 ? 96.912 28.632 -129.529 1.00 56.50 309 SER A O 1
ATOM 2520 N N . LYS A 1 310 ? 96.222 26.556 -129.082 1.00 51.34 310 LYS A N 1
ATOM 2521 C CA . LYS A 1 310 ? 97.432 25.869 -129.589 1.00 51.34 310 LYS A CA 1
ATOM 2522 C C . LYS A 1 310 ? 97.407 25.572 -131.096 1.00 51.34 310 LYS A C 1
ATOM 2524 O O . LYS A 1 310 ? 98.466 25.313 -131.658 1.00 51.34 310 LYS A O 1
ATOM 2529 N N . SER A 1 311 ? 96.239 25.588 -131.743 1.00 42.31 311 SER A N 1
ATOM 2530 C CA . SER A 1 311 ? 96.063 25.237 -133.167 1.00 42.31 311 SER A CA 1
ATOM 2531 C C . SER A 1 311 ? 95.784 26.431 -134.091 1.00 42.31 311 SER A C 1
ATOM 2533 O O . SER A 1 311 ? 95.741 26.256 -135.305 1.00 42.31 311 SER A O 1
ATOM 2535 N N . GLY A 1 312 ? 95.673 27.650 -133.554 1.00 37.16 312 GLY A N 1
ATOM 2536 C CA . GLY A 1 312 ? 95.450 28.870 -134.333 1.00 37.16 312 GLY A CA 1
ATOM 2537 C C . GLY A 1 312 ? 96.499 29.948 -134.074 1.00 37.16 312 GLY A C 1
ATOM 2538 O O . GLY A 1 312 ? 96.278 30.852 -133.277 1.00 37.16 312 GLY A O 1
ATOM 2539 N N . SER A 1 313 ? 97.623 29.875 -134.789 1.00 29.67 313 SER A N 1
ATOM 2540 C CA . SER A 1 313 ? 98.400 31.060 -135.172 1.00 29.67 313 SER A CA 1
ATOM 2541 C C . SER A 1 313 ? 97.810 31.596 -136.488 1.00 29.67 313 SER A C 1
ATOM 2543 O O . SER A 1 313 ? 97.410 30.783 -137.318 1.00 29.67 313 SER A O 1
ATOM 2545 N N . TRP A 1 314 ? 97.843 32.924 -136.684 1.00 28.03 314 TRP A N 1
ATOM 2546 C CA . TRP A 1 314 ? 97.409 33.739 -137.848 1.00 28.03 314 TRP A CA 1
ATOM 2547 C C . TRP A 1 314 ? 96.025 34.440 -137.764 1.00 28.03 314 TRP A C 1
ATOM 2549 O O . TRP A 1 314 ? 95.014 33.969 -138.267 1.00 28.03 314 TRP A O 1
ATOM 2559 N N . SER A 1 315 ? 96.065 35.629 -137.144 1.00 27.75 315 SER A N 1
ATOM 2560 C CA . SER A 1 315 ? 95.749 36.974 -137.687 1.00 27.75 315 SER A CA 1
ATOM 2561 C C . SER A 1 315 ? 94.355 37.422 -138.193 1.00 27.75 315 SER A C 1
ATOM 2563 O O . SER A 1 315 ? 93.840 36.921 -139.184 1.00 27.75 315 SER A O 1
ATOM 2565 N N . CYS A 1 316 ? 93.957 38.583 -137.624 1.00 25.67 316 CYS A N 1
ATOM 2566 C CA . CYS A 1 316 ? 93.197 39.739 -138.170 1.00 25.67 316 CYS A CA 1
ATOM 2567 C C . CYS A 1 316 ? 91.666 39.624 -138.357 1.00 25.67 316 CYS A C 1
ATOM 2569 O O . CYS A 1 316 ? 91.172 38.593 -138.773 1.00 25.67 316 CYS A O 1
ATOM 2571 N N . ALA A 1 317 ? 90.824 40.660 -138.212 1.00 29.03 317 ALA A N 1
ATOM 2572 C CA . ALA A 1 317 ? 90.836 41.995 -137.584 1.00 29.03 317 ALA A CA 1
ATOM 2573 C C . ALA A 1 317 ? 89.418 42.619 -137.754 1.00 29.03 317 ALA A C 1
ATOM 2575 O O . ALA A 1 317 ? 88.681 42.199 -138.642 1.00 29.03 317 ALA A O 1
ATOM 2576 N N . SER A 1 318 ? 89.125 43.685 -136.984 1.00 31.28 318 SER A N 1
ATOM 2577 C CA . SER A 1 318 ? 87.964 44.625 -137.008 1.00 31.28 318 SER A CA 1
ATOM 2578 C C . SER A 1 318 ? 86.643 44.140 -136.373 1.00 31.28 318 SER A C 1
ATOM 2580 O O . SER A 1 318 ? 86.254 43.002 -136.562 1.00 31.28 318 SER A O 1
ATOM 2582 N N . GLY A 1 319 ? 85.877 44.909 -135.586 1.00 32.72 319 GLY A N 1
ATOM 2583 C CA . GLY A 1 319 ? 86.012 46.279 -135.082 1.00 32.72 319 GLY A CA 1
ATOM 2584 C C . GLY A 1 319 ? 84.646 46.912 -134.722 1.00 32.72 319 GLY A C 1
ATOM 2585 O O . GLY A 1 319 ? 83.980 47.379 -135.630 1.00 32.72 319 GLY A O 1
ATOM 2586 N N . VAL A 1 320 ? 84.344 47.010 -133.405 1.00 42.09 320 VAL A N 1
ATOM 2587 C CA . VAL A 1 320 ? 83.605 48.093 -132.669 1.00 42.09 320 VAL A CA 1
ATOM 2588 C C . VAL A 1 320 ? 82.067 48.239 -132.885 1.00 42.09 320 VAL A C 1
ATOM 2590 O O . VAL A 1 320 ? 81.608 47.917 -133.975 1.00 42.09 320 VAL A O 1
ATOM 2593 N N . PRO A 1 321 ? 81.237 48.799 -131.950 1.00 49.53 321 PRO A N 1
ATOM 2594 C CA . PRO A 1 321 ? 81.353 49.109 -130.495 1.00 49.53 321 PRO A CA 1
ATOM 2595 C C . PRO A 1 321 ? 80.291 48.380 -129.619 1.00 49.53 321 PRO A C 1
ATOM 2597 O O . PRO A 1 321 ? 79.254 47.957 -130.108 1.00 49.53 321 PRO A O 1
ATOM 2600 N N . SER A 1 322 ? 80.514 48.055 -128.340 1.00 39.28 322 SER A N 1
ATOM 2601 C CA . SER A 1 322 ? 80.554 48.894 -127.119 1.00 39.28 322 SER A CA 1
ATOM 2602 C C . SER A 1 322 ? 79.218 49.545 -126.696 1.00 39.28 322 SER A C 1
ATOM 2604 O O . SER A 1 322 ? 78.659 50.366 -127.409 1.00 39.28 322 SER A O 1
ATOM 2606 N N . LEU A 1 323 ? 78.734 49.154 -125.505 1.00 34.91 323 LEU A N 1
ATOM 2607 C CA . LEU A 1 323 ? 78.234 50.001 -124.405 1.00 34.91 323 LEU A CA 1
ATOM 2608 C C . LEU A 1 323 ? 77.917 49.082 -123.200 1.00 34.91 323 LEU A C 1
ATOM 2610 O O . LEU A 1 323 ? 77.045 48.221 -123.268 1.00 34.91 323 LEU A O 1
ATOM 2614 N N . GLY A 1 324 ? 78.694 49.216 -122.118 1.00 35.03 324 GLY A N 1
ATOM 2615 C CA . GLY A 1 324 ? 78.389 48.648 -120.793 1.00 35.03 324 GLY A CA 1
ATOM 2616 C C . GLY A 1 324 ? 77.590 49.645 -119.937 1.00 35.03 324 GLY A C 1
ATOM 2617 O O . GLY A 1 324 ? 76.995 50.558 -120.501 1.00 35.03 324 GLY A O 1
ATOM 2618 N N . PRO A 1 325 ? 77.674 49.606 -118.594 1.00 55.47 325 PRO A N 1
ATOM 2619 C CA . PRO A 1 325 ? 78.030 48.494 -117.710 1.00 55.47 325 PRO A CA 1
ATOM 2620 C C . PRO A 1 325 ? 77.033 48.301 -116.526 1.00 55.47 325 PRO A C 1
ATOM 2622 O O . PRO A 1 325 ? 76.154 49.118 -116.285 1.00 55.47 325 PRO A O 1
ATOM 2625 N N . ARG A 1 326 ? 77.222 47.172 -115.812 1.00 45.31 326 ARG A N 1
ATOM 2626 C CA . ARG A 1 326 ? 77.097 46.863 -114.350 1.00 45.31 326 ARG A CA 1
ATOM 2627 C C . ARG A 1 326 ? 76.884 48.040 -113.356 1.00 45.31 326 ARG A C 1
ATOM 2629 O O . ARG A 1 326 ? 77.191 49.160 -113.741 1.00 45.31 326 ARG A O 1
ATOM 2636 N N . PRO A 1 327 ? 76.597 47.823 -112.036 1.00 53.34 327 PRO A N 1
ATOM 2637 C CA . PRO A 1 327 ? 76.813 46.613 -111.193 1.00 53.34 327 PRO A CA 1
ATOM 2638 C C . PRO A 1 327 ? 75.619 46.254 -110.259 1.00 53.34 327 PRO A C 1
ATOM 2640 O O . PRO A 1 327 ? 74.667 47.009 -110.165 1.00 53.34 327 PRO A O 1
ATOM 2643 N N . GLY A 1 328 ? 75.505 45.043 -109.686 1.00 39.12 328 GLY A N 1
ATOM 2644 C CA . GLY A 1 328 ? 76.149 44.574 -108.433 1.00 39.12 328 GLY A CA 1
ATOM 2645 C C . GLY A 1 328 ? 75.376 45.070 -107.191 1.00 39.12 328 GLY A C 1
ATOM 2646 O O . GLY A 1 328 ? 75.012 46.229 -107.151 1.00 39.12 328 GLY A O 1
ATOM 2647 N N . GLY A 1 329 ? 75.063 44.322 -106.134 1.00 36.19 329 GLY A N 1
ATOM 2648 C CA . GLY A 1 329 ? 75.308 42.949 -105.703 1.00 36.19 329 GLY A CA 1
ATOM 2649 C C . GLY A 1 329 ? 74.827 42.802 -104.240 1.00 36.19 329 GLY A C 1
ATOM 2650 O O . GLY A 1 329 ? 74.701 43.805 -103.546 1.00 36.19 329 GLY A O 1
ATOM 2651 N N . GLY A 1 330 ? 74.617 41.558 -103.782 1.00 35.16 330 GLY A N 1
ATOM 2652 C CA . GLY A 1 330 ? 74.411 41.159 -102.369 1.00 35.16 330 GLY A CA 1
ATOM 2653 C C . GLY A 1 330 ? 73.032 41.492 -101.773 1.00 35.16 330 GLY A C 1
ATOM 2654 O O . GLY A 1 330 ? 72.369 42.404 -102.231 1.00 35.16 330 GLY A O 1
ATOM 2655 N N . LYS A 1 331 ? 72.502 40.832 -100.740 1.00 37.19 331 LYS A N 1
ATOM 2656 C CA . LYS A 1 331 ? 72.790 39.610 -99.966 1.00 37.19 331 LYS A CA 1
ATOM 2657 C C . LYS A 1 331 ? 71.540 39.411 -99.065 1.00 37.19 331 LYS A C 1
ATOM 2659 O O . LYS A 1 331 ? 71.037 40.401 -98.559 1.00 37.19 331 LYS A O 1
ATOM 2664 N N . TRP A 1 332 ? 71.139 38.156 -98.832 1.00 30.92 332 TRP A N 1
ATOM 2665 C CA . TRP A 1 332 ? 70.615 37.588 -97.563 1.00 30.92 332 TRP A CA 1
ATOM 2666 C C . TRP A 1 332 ? 69.304 38.129 -96.915 1.00 30.92 332 TRP A C 1
ATOM 2668 O O . TRP A 1 332 ? 69.309 39.210 -96.347 1.00 30.92 332 TRP A O 1
ATOM 2678 N N . ASP A 1 333 ? 68.241 37.295 -96.970 1.00 40.94 333 ASP A N 1
ATOM 2679 C CA . ASP A 1 333 ? 67.417 36.657 -95.889 1.00 40.94 333 ASP A CA 1
ATOM 2680 C C . ASP A 1 333 ? 66.985 37.432 -94.604 1.00 40.94 333 ASP A C 1
ATOM 2682 O O . ASP A 1 333 ? 67.712 38.323 -94.174 1.00 40.94 333 ASP A O 1
ATOM 2686 N N . PRO A 1 334 ? 65.990 36.985 -93.782 1.00 66.81 334 PRO A N 1
ATOM 2687 C CA . PRO A 1 334 ? 64.667 36.342 -93.989 1.00 66.81 334 PRO A CA 1
ATOM 2688 C C . PRO A 1 334 ? 63.506 36.968 -93.133 1.00 66.81 334 PRO A C 1
ATOM 2690 O O . PRO A 1 334 ? 63.722 37.820 -92.278 1.00 66.81 334 PRO A O 1
ATOM 2693 N N . ARG A 1 335 ? 62.291 36.382 -93.252 1.00 42.06 335 ARG A N 1
ATOM 2694 C CA . ARG A 1 335 ? 61.102 36.375 -92.336 1.00 42.06 335 ARG A CA 1
ATOM 2695 C C . ARG A 1 335 ? 60.063 37.512 -92.394 1.00 42.06 335 ARG A C 1
ATOM 2697 O O . ARG A 1 335 ? 60.327 38.636 -91.991 1.00 42.06 335 ARG A O 1
ATOM 2704 N N . SER A 1 336 ? 58.813 37.114 -92.693 1.00 37.28 336 SER A N 1
ATOM 2705 C CA . SER A 1 336 ? 57.556 37.284 -91.905 1.00 37.28 336 SER A CA 1
ATOM 2706 C C . SER A 1 336 ? 56.390 36.680 -92.727 1.00 37.28 336 SER A C 1
ATOM 2708 O O . SER A 1 336 ? 56.125 37.165 -93.816 1.00 37.28 336 SER A O 1
ATOM 2710 N N . ARG A 1 337 ? 55.848 35.486 -92.413 1.00 45.72 337 ARG A N 1
ATOM 2711 C CA . ARG A 1 337 ? 54.598 35.254 -91.631 1.00 45.72 337 ARG A CA 1
ATOM 2712 C C . ARG A 1 337 ? 53.425 36.155 -92.067 1.00 45.72 337 ARG A C 1
ATOM 2714 O O . ARG A 1 337 ? 53.600 37.358 -92.103 1.00 45.72 337 ARG A O 1
ATOM 2721 N N . THR A 1 338 ? 52.180 35.734 -92.289 1.00 41.41 338 THR A N 1
ATOM 2722 C CA . THR A 1 338 ? 51.423 34.467 -92.1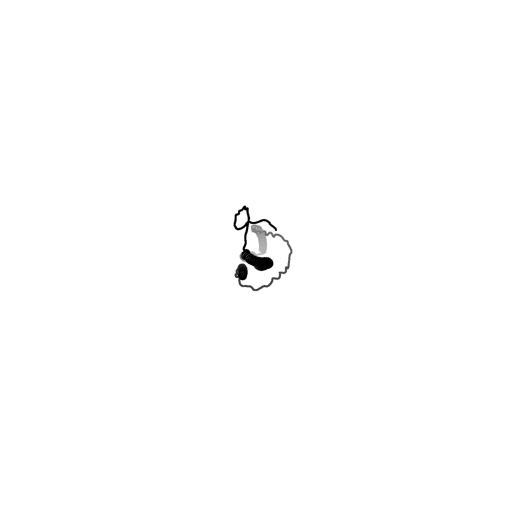99 1.00 41.41 338 THR A CA 1
ATOM 2723 C C . THR A 1 338 ? 50.057 34.795 -92.821 1.00 41.41 338 THR A C 1
ATOM 2725 O O . THR A 1 338 ? 49.547 35.876 -92.542 1.00 41.41 338 THR A O 1
ATOM 2728 N N . THR A 1 339 ? 49.409 33.900 -93.562 1.00 42.66 339 THR A N 1
ATOM 2729 C CA . THR A 1 339 ? 47.937 33.897 -93.686 1.00 42.66 339 THR A CA 1
ATOM 2730 C C . THR A 1 339 ? 47.436 32.464 -93.850 1.00 42.66 339 THR A C 1
ATOM 2732 O O . THR A 1 339 ? 48.140 31.638 -94.423 1.00 42.66 339 THR A O 1
ATOM 2735 N N . LEU A 1 340 ? 46.212 32.246 -93.350 1.00 41.03 340 LEU A N 1
ATOM 2736 C 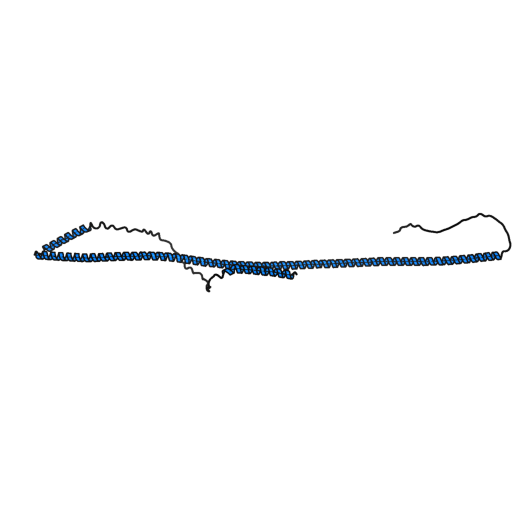CA . LEU A 1 340 ? 45.316 31.085 -93.485 1.00 41.03 340 LEU A CA 1
ATOM 2737 C C . LEU A 1 340 ? 45.301 30.044 -92.352 1.00 41.03 340 LEU A C 1
ATOM 2739 O O . LEU A 1 340 ? 45.925 28.991 -92.389 1.00 41.03 340 LEU A O 1
ATOM 2743 N N . THR A 1 341 ? 44.514 30.408 -91.336 1.00 51.41 341 THR A N 1
ATOM 2744 C CA . THR A 1 341 ? 43.309 29.706 -90.848 1.00 51.41 341 THR A CA 1
ATOM 2745 C C . THR A 1 341 ? 42.866 28.447 -91.610 1.00 51.41 341 THR A C 1
ATOM 2747 O O . THR A 1 341 ? 42.550 28.544 -92.793 1.00 51.41 341 THR A O 1
ATOM 2750 N N . ALA A 1 342 ? 42.666 27.339 -90.883 1.00 43.72 342 ALA A N 1
ATOM 2751 C CA . ALA A 1 342 ? 41.526 26.422 -91.040 1.00 43.72 342 ALA A CA 1
ATOM 2752 C C . ALA A 1 342 ? 41.424 25.439 -89.848 1.00 43.72 342 ALA A C 1
ATOM 2754 O O . ALA A 1 342 ? 42.376 24.711 -89.594 1.00 43.72 342 ALA A O 1
ATOM 2755 N N . VAL A 1 343 ? 40.254 25.501 -89.186 1.00 40.53 343 VAL A N 1
ATOM 2756 C CA . VAL A 1 343 ? 39.465 24.494 -88.426 1.00 40.53 343 VAL A CA 1
ATOM 2757 C C . VAL A 1 343 ? 40.160 23.578 -87.420 1.00 40.53 343 VAL A C 1
ATOM 2759 O O . VAL A 1 343 ? 40.913 22.675 -87.836 1.00 40.53 343 VAL A O 1
#

Organism: Ursus americanus (NCBI:txid9643)

Radius of gyration: 91.29 Å; chains: 1; bounding box: 181×72×251 Å

InterPro domains:
  IPR026183 Taxilin family [PF09728] (91-309)
  IPR026183 Taxilin family [PTHR16127] (11-309)

Sequence (343 aa):
QAKTAQSGALRDVSEELSRQLEDILSTYCVDNNQGGPGEDGAQEPEPPVVNGEKETSKGEPGTDEIRAIDEVGDRDHRRPQEKKKAKGLGKEITLLMQTLNTLSTPEEKLAALCKKYAELLEEHRNSQKQMKLLQKKQSQLVQEKDHLRGEHSKAVLARSKLESLCRELQRHNRSLKEEGVQRAREEEEKRKEVTSHFQVTLNDIQLQMEQHNERNSKLRQENMELAERLKKLIEQYELREEHIDKVFKHKDLQQQLVDAKLQQAQELLKEAEERHQREKDFLLKEAVESQRMCELMKQQETHLKQQVSKSGSWSCASGVPSLGPRPGGGKWDPRSRTTLTAV

Foldseek 3Di:
DVVVVVVVVVVVVVVVLVVLVVVLCVVQVVPVPPDDDDDDDDDDDDDDDDDDDDDDDDDDDDDPDPPDPPDDDPDPPPVVVVVVVVVVVVVVVVVLVVVLVPDDDPVVSVVSVVVVVVVVVVVVVVVVVVVVVVVVVVVVVVVVVVVVVVVVVVVVVVVVVVVVVVVVVVVVVVVVVVVVVVVVVVVVVSVVVSVVSVVVSVVVVVVVVVVVVVVVVVVVVVVVVVVVVVVVVVVVVVVVVVVVVVVVVVVVVVVVVVVVVVVVVVVVVVVVVVVVVVVVVVVVVVVVVVVVVVVVVVVVVVVVVVVVVVPDDDDDDDDDDDDDDDDDDDDDDDDDDDDDDDD

Secondary structure (DSSP, 8-state):
-HHHHHHHHHHHHHHHHHHHHHHHHHHHHGGGGSS-S--------PPPP-------------------------SSSHHHHHHHHHHHHHHHHHHHHHHHHT--SHHHHHHHHHHHHHHHHHHHHHHHHHHHHHHHHHHHHHHHHHHHHHHHHHHHHHHHHHHHHHHHHHHHHHHHHHHHHHHHHHHHHHHHHHHHHHHHHHHHHHHHHHHHHHHHHHHHHHHHHHHHHHHHHHHHHHHHHHHHHHHHHHHHHHHHHHHHHHHHHHHHHHHHHHHHHHHHHHHHHHHHHHHHHHHHHHHHHHHHHHHHHHH--------------------------------

pLDDT: mean 78.22, std 24.03, range [25.67, 98.62]